Protein AF-A0A6L7SSI1-F1 (afdb_monomer_lite)

Foldseek 3Di:
DDDFAALLNVLLVQADDDQPQLVDDDDDDDLQSQQVFAEEAEFQFQQWQPVVQSCFLSNNGQEYEAEALLDDPVNLVVLQQADDPVPDDPPDDDPLSRNRVPQKHFPDKDKDDPCSQAVPDADDPDDDPDFDPPNPPPGDWTKMKTKIAGHPVDDCSSGDRIGIYIYINDASQRSQRRAAQDPPHGQAHQEYEADDPPPSRHRWHCAEPISNLVSCVSSVRDHQKYWYFPRGHHYPQWDWDSHAWAFHGDVRTTTTMIGHHDDD

Sequence (264 aa):
MCEDLELVDVLREEQEQMPEWLEDPPFGFNRKDFFRNRTLFYPGSGGDGHPVKLCARSNAAHTFIYVDYGVSRDNIQEWLEGPDPEELPQERPLPAAQYRFLGYTVEYEQCLKQEDLRPGGWTQHASPTNSRDFVGDNFIPYALFVVLKRDENFDDAHGPERLAGLFVGGDGIATYDALYCQADGTPSPYLVVLQEHGFGGNYDSFGQGGLLEQIASKCNVWPKWLLVADNTDIWDGYEKTLSLGERGGQHNHERNLYRRIKNH

Radius of gyration: 17.64 Å; chains: 1; bounding box: 46×54×47 Å

Structure (mmCIF, N/CA/C/O backbone):
data_AF-A0A6L7SSI1-F1
#
_entry.id   AF-A0A6L7SSI1-F1
#
loop_
_atom_site.group_PDB
_atom_site.id
_atom_site.type_symbol
_atom_site.label_atom_id
_atom_site.label_alt_id
_atom_site.label_comp_id
_atom_site.label_asym_id
_atom_site.label_entity_id
_atom_site.label_seq_id
_atom_site.pdbx_PDB_ins_code
_atom_site.Cartn_x
_atom_site.Cartn_y
_atom_site.Cartn_z
_atom_site.occupancy
_atom_site.B_iso_or_equiv
_atom_site.auth_seq_id
_atom_site.auth_comp_id
_atom_site.auth_asym_id
_atom_site.auth_atom_id
_atom_site.pdbx_PDB_model_num
ATOM 1 N N . MET A 1 1 ? -10.710 -34.817 -2.797 1.00 43.09 1 MET A N 1
ATOM 2 C CA . MET A 1 1 ? -9.573 -34.158 -2.130 1.00 43.09 1 MET A CA 1
ATOM 3 C C . MET A 1 1 ? -9.865 -32.675 -2.232 1.00 43.09 1 MET A C 1
ATOM 5 O O . MET A 1 1 ? -10.167 -32.253 -3.338 1.00 43.09 1 MET A O 1
ATOM 9 N N . CYS A 1 2 ? -9.954 -31.946 -1.119 1.00 50.72 2 CYS A N 1
ATOM 10 C CA . CYS A 1 2 ? -9.967 -30.482 -1.189 1.00 50.72 2 CYS A CA 1
ATOM 11 C C . CYS A 1 2 ? -8.550 -30.077 -1.587 1.00 50.72 2 CYS A C 1
ATOM 13 O O . CYS A 1 2 ? -7.615 -30.505 -0.918 1.00 50.72 2 CYS A O 1
ATOM 15 N N . GLU A 1 3 ? -8.393 -29.365 -2.697 1.00 61.97 3 GLU A N 1
ATOM 16 C CA . GLU A 1 3 ? -7.148 -28.646 -2.960 1.00 61.97 3 GLU A CA 1
ATOM 17 C C . GLU A 1 3 ? -7.034 -27.540 -1.906 1.00 61.97 3 GLU A C 1
ATOM 19 O O . GLU A 1 3 ? -8.029 -26.876 -1.597 1.00 61.97 3 GLU A O 1
ATOM 24 N N . ASP A 1 4 ? -5.860 -27.410 -1.294 1.00 75.88 4 ASP A N 1
ATOM 25 C CA . ASP A 1 4 ? -5.601 -26.337 -0.343 1.00 75.88 4 ASP A CA 1
ATOM 26 C C . ASP A 1 4 ? -5.543 -25.011 -1.118 1.00 75.88 4 ASP A C 1
ATOM 28 O O . ASP A 1 4 ? -4.758 -24.870 -2.052 1.00 75.88 4 ASP A O 1
ATOM 32 N N . LEU A 1 5 ? -6.405 -24.057 -0.764 1.00 87.12 5 LEU A N 1
ATOM 33 C CA . LEU A 1 5 ? -6.517 -22.766 -1.447 1.00 87.12 5 LEU A CA 1
ATOM 34 C C . LEU A 1 5 ? -5.338 -21.854 -1.057 1.00 87.12 5 LEU A C 1
ATOM 36 O O . LEU A 1 5 ? -5.096 -21.657 0.136 1.00 87.12 5 LEU A O 1
ATOM 40 N N . GLU A 1 6 ? -4.616 -21.268 -2.015 1.00 92.50 6 GLU A N 1
ATOM 41 C CA . GLU A 1 6 ? -3.555 -20.288 -1.719 1.00 92.50 6 GLU A CA 1
ATOM 42 C C . GLU A 1 6 ? -4.135 -18.875 -1.510 1.00 92.50 6 GLU A C 1
ATOM 44 O O . GLU A 1 6 ? -5.267 -18.579 -1.911 1.00 92.50 6 GLU A O 1
ATOM 49 N N . LEU A 1 7 ? -3.366 -17.958 -0.899 1.00 93.56 7 LEU A N 1
ATOM 50 C CA . LEU A 1 7 ? -3.812 -16.565 -0.714 1.00 93.56 7 LEU A CA 1
ATOM 51 C C . LEU A 1 7 ? -4.123 -15.892 -2.058 1.00 93.56 7 LEU A C 1
ATOM 53 O O . LEU A 1 7 ? -5.089 -15.133 -2.175 1.00 93.56 7 LEU A O 1
ATOM 57 N N . VAL A 1 8 ? -3.297 -16.170 -3.074 1.00 93.62 8 VAL A N 1
ATOM 58 C CA . VAL A 1 8 ? -3.449 -15.606 -4.420 1.00 93.62 8 VAL A CA 1
ATOM 59 C C . VAL A 1 8 ? -4.766 -16.023 -5.069 1.00 93.62 8 VAL A C 1
ATOM 61 O O . VAL A 1 8 ? -5.366 -15.217 -5.776 1.00 93.62 8 VAL A O 1
ATOM 64 N N . ASP A 1 9 ? -5.247 -17.238 -4.805 1.00 94.62 9 ASP A N 1
ATOM 65 C CA . ASP A 1 9 ? -6.480 -17.749 -5.402 1.00 94.62 9 ASP A CA 1
ATOM 66 C C . ASP A 1 9 ? -7.707 -17.044 -4.826 1.00 94.62 9 ASP A C 1
ATOM 68 O O . ASP A 1 9 ? -8.583 -16.639 -5.588 1.00 94.62 9 ASP A O 1
ATOM 72 N N . VAL A 1 10 ? -7.723 -16.788 -3.511 1.00 95.50 10 VAL A N 1
ATOM 73 C CA . VAL A 1 10 ? -8.784 -15.995 -2.865 1.00 95.50 10 VAL A CA 1
ATOM 74 C C . VAL A 1 10 ? -8.868 -14.598 -3.476 1.00 95.50 10 VAL A C 1
ATOM 76 O O . VAL A 1 10 ? -9.951 -14.115 -3.795 1.00 95.50 10 VAL A O 1
ATOM 79 N N . LEU A 1 11 ? -7.726 -13.929 -3.647 1.00 96.38 11 LEU A N 1
ATOM 80 C CA . LEU A 1 11 ? -7.704 -12.572 -4.192 1.00 96.38 11 LEU A CA 1
ATOM 81 C C . LEU A 1 11 ? -8.006 -12.531 -5.694 1.00 96.38 11 LEU A C 1
ATOM 83 O O . LEU A 1 11 ? -8.566 -11.543 -6.170 1.00 96.38 11 LEU A O 1
ATOM 87 N N . ARG A 1 12 ? -7.687 -13.600 -6.434 1.00 95.44 12 ARG A N 1
ATOM 88 C CA . ARG A 1 12 ? -7.972 -13.709 -7.872 1.00 95.44 12 ARG A CA 1
ATOM 89 C C . ARG A 1 12 ? -9.472 -13.737 -8.163 1.00 95.44 12 ARG A C 1
ATOM 91 O O . ARG A 1 12 ? -9.883 -13.259 -9.218 1.00 95.44 12 ARG A O 1
ATOM 98 N N . GLU A 1 13 ? -10.301 -14.211 -7.232 1.00 95.19 13 GLU A N 1
ATOM 99 C CA . GLU A 1 13 ? -11.767 -14.106 -7.344 1.00 95.19 13 GLU A CA 1
ATOM 100 C C . GLU A 1 13 ? -12.253 -12.652 -7.433 1.00 95.19 13 GLU A C 1
ATOM 102 O O . GLU A 1 13 ? -13.339 -12.387 -7.950 1.00 95.19 13 GLU A O 1
ATOM 107 N N . GLU A 1 14 ? -11.448 -11.700 -6.960 1.00 94.81 14 GLU A N 1
ATOM 108 C CA . GLU A 1 14 ? -11.763 -10.277 -6.988 1.00 94.81 14 GLU A CA 1
ATOM 109 C C . GLU A 1 14 ? -10.924 -9.496 -8.002 1.00 94.81 14 GLU A C 1
ATOM 111 O O . GLU A 1 14 ? -10.927 -8.269 -7.933 1.00 94.81 14 GLU A O 1
ATOM 116 N N . GLN A 1 15 ? -10.226 -10.158 -8.928 1.00 95.62 15 GLN A N 1
ATOM 117 C CA . GLN A 1 15 ? -9.361 -9.497 -9.908 1.00 95.62 15 GLN A CA 1
ATOM 118 C C . GLN A 1 15 ? -10.050 -8.326 -10.633 1.00 95.62 15 GLN A C 1
ATOM 120 O O . GLN A 1 15 ? -11.240 -8.379 -10.963 1.00 95.62 15 GLN A O 1
ATOM 125 N N . GLU A 1 16 ? -9.287 -7.275 -10.914 1.00 94.62 16 GLU A N 1
ATOM 126 C CA . GLU A 1 16 ? -9.710 -6.142 -11.730 1.00 94.62 16 GLU A CA 1
ATOM 127 C C . GLU A 1 16 ? -8.781 -5.941 -12.927 1.00 94.62 16 GLU A C 1
ATOM 129 O O . GLU A 1 16 ? -7.653 -6.430 -12.959 1.00 94.62 16 GLU A O 1
ATOM 134 N N . GLN A 1 17 ? -9.290 -5.258 -13.953 1.00 95.06 17 GLN A N 1
ATOM 135 C CA . GLN A 1 17 ? -8.454 -4.847 -15.077 1.00 95.06 17 GLN A CA 1
ATOM 136 C C . GLN A 1 17 ? -7.464 -3.783 -14.610 1.00 95.06 17 GLN A C 1
ATOM 138 O O . GLN A 1 17 ? -7.777 -2.993 -13.716 1.00 95.06 17 GLN A O 1
ATOM 143 N N . MET A 1 18 ? -6.290 -3.751 -15.241 1.00 95.50 18 MET A N 1
ATOM 144 C CA . MET A 1 18 ? -5.332 -2.681 -15.002 1.00 95.50 18 MET A CA 1
ATOM 145 C C . MET A 1 18 ? -6.000 -1.328 -15.316 1.00 95.50 18 MET A C 1
ATOM 147 O O . MET A 1 18 ? -6.702 -1.211 -16.319 1.00 95.50 18 MET A O 1
ATOM 151 N N . PRO A 1 19 ? -5.845 -0.308 -14.459 1.00 94.38 19 PRO A N 1
ATOM 152 C CA . PRO A 1 19 ? -6.421 1.002 -14.725 1.00 94.38 19 PRO A CA 1
ATOM 153 C C . PRO A 1 19 ? -5.890 1.622 -16.027 1.00 94.38 19 PRO A C 1
ATOM 155 O O . PRO A 1 19 ? -4.682 1.673 -16.224 1.00 94.38 19 PRO A O 1
ATOM 158 N N . GLU A 1 20 ? -6.769 2.208 -16.848 1.00 93.62 20 GLU A N 1
ATOM 159 C CA . GLU A 1 20 ? -6.401 2.841 -18.136 1.00 93.62 20 GLU A CA 1
ATOM 160 C C . GLU A 1 20 ? -5.271 3.884 -18.012 1.00 93.62 20 GLU A C 1
ATOM 162 O O . GLU A 1 20 ? -4.430 4.015 -18.892 1.00 93.62 20 GLU A O 1
ATOM 167 N N . TRP A 1 21 ? -5.204 4.621 -16.897 1.00 94.81 21 TRP A N 1
ATOM 168 C CA . TRP A 1 21 ? -4.152 5.627 -16.677 1.00 94.81 21 TRP A CA 1
ATOM 169 C C . TRP A 1 21 ? -2.760 5.016 -16.441 1.00 94.81 21 TRP A C 1
ATOM 171 O O . TRP A 1 21 ? -1.766 5.738 -16.487 1.00 94.81 21 TRP A O 1
ATOM 181 N N . LEU A 1 22 ? -2.690 3.710 -16.162 1.00 95.25 22 LEU A N 1
ATOM 182 C CA . LEU A 1 22 ? -1.449 2.942 -16.135 1.00 95.25 22 LEU A CA 1
ATOM 183 C C . LEU A 1 22 ? -1.118 2.324 -17.492 1.00 95.25 22 LEU A C 1
ATOM 185 O O . LEU A 1 22 ? 0.024 1.932 -17.671 1.00 95.25 22 LEU A O 1
ATOM 189 N N . GLU A 1 23 ? -2.053 2.221 -18.437 1.00 92.25 23 GLU A N 1
ATOM 190 C CA . GLU A 1 23 ? -1.776 1.635 -19.755 1.00 92.25 23 GLU A CA 1
ATOM 191 C C . GLU A 1 23 ? -0.933 2.580 -20.617 1.00 92.25 23 GLU A C 1
ATOM 193 O O . GLU A 1 23 ? 0.095 2.163 -21.155 1.00 92.25 23 GLU A O 1
ATOM 198 N N . ASP A 1 24 ? -1.325 3.857 -20.678 1.00 87.06 24 ASP A N 1
ATOM 199 C CA . ASP A 1 24 ? -0.784 4.809 -21.647 1.00 87.06 24 ASP A CA 1
ATOM 200 C C . ASP A 1 24 ? -0.078 6.021 -21.001 1.00 87.06 24 ASP A C 1
ATOM 202 O O . ASP A 1 24 ? -0.668 6.728 -20.177 1.00 87.06 24 ASP A O 1
ATOM 206 N N . PRO A 1 25 ? 1.164 6.347 -21.413 1.00 84.94 25 PRO A N 1
ATOM 207 C CA . PRO A 1 25 ? 1.839 7.582 -21.017 1.00 84.94 25 PRO A CA 1
ATOM 208 C C . PRO A 1 25 ? 1.200 8.835 -21.668 1.00 84.94 25 PRO A C 1
ATOM 210 O O . PRO A 1 25 ? 0.576 8.742 -22.728 1.00 84.94 25 PRO A O 1
ATOM 213 N N . PRO A 1 26 ? 1.413 10.051 -21.117 1.00 87.56 26 PRO A N 1
ATOM 214 C CA . PRO A 1 26 ? 2.384 10.389 -20.079 1.00 87.56 26 PRO A CA 1
ATOM 215 C C . PRO A 1 26 ? 1.910 10.046 -18.667 1.00 87.56 26 PRO A C 1
ATOM 217 O O . PRO A 1 26 ? 0.787 10.357 -18.274 1.00 87.56 26 PRO A O 1
ATOM 220 N N . PHE A 1 27 ? 2.826 9.488 -17.880 1.00 93.88 27 PHE A N 1
ATOM 221 C CA . PHE A 1 27 ? 2.595 9.234 -16.467 1.00 93.88 27 PHE A CA 1
ATOM 222 C C . PHE A 1 27 ? 2.757 10.510 -15.638 1.00 93.88 27 PHE A C 1
ATOM 224 O O . PHE A 1 27 ? 3.539 11.408 -15.961 1.00 93.88 27 PHE A O 1
ATOM 231 N N . GLY A 1 28 ? 2.005 10.570 -14.546 1.00 94.12 28 GLY A N 1
ATOM 232 C CA . GLY A 1 28 ? 2.075 11.628 -13.552 1.00 94.12 28 GLY A CA 1
ATOM 233 C C . GLY A 1 28 ? 1.143 11.305 -12.397 1.00 94.12 28 GLY A C 1
ATOM 234 O O . GLY A 1 28 ? 0.087 10.699 -12.592 1.00 94.12 28 GLY A O 1
ATOM 235 N N . PHE A 1 29 ? 1.525 11.697 -11.185 1.00 96.56 29 PHE A N 1
ATOM 236 C CA . PHE A 1 29 ? 0.679 11.463 -10.028 1.00 96.56 29 PHE A CA 1
ATOM 237 C C . PHE A 1 29 ? -0.596 12.303 -10.129 1.00 96.56 29 PHE A C 1
ATOM 239 O O . PHE A 1 29 ? -0.587 13.524 -9.965 1.00 96.56 29 PHE A O 1
ATOM 246 N N . ASN A 1 30 ? -1.715 11.626 -10.365 1.00 95.25 30 ASN A N 1
ATOM 247 C CA . ASN A 1 30 ? -3.043 12.195 -10.243 1.00 95.25 30 ASN A CA 1
ATOM 248 C C . ASN A 1 30 ? -3.727 11.550 -9.043 1.00 95.25 30 ASN A C 1
ATOM 250 O O . ASN A 1 30 ? -4.115 10.385 -9.083 1.00 95.25 30 ASN A O 1
ATOM 254 N N . ARG A 1 31 ? -3.911 12.326 -7.973 1.00 94.19 31 ARG A N 1
ATOM 255 C CA . ARG A 1 31 ? -4.508 11.834 -6.729 1.00 94.19 31 ARG A CA 1
ATOM 256 C C . ARG A 1 31 ? -5.879 11.183 -6.950 1.00 94.19 31 ARG A C 1
ATOM 258 O O . ARG A 1 31 ? -6.179 10.158 -6.350 1.00 94.19 31 ARG A O 1
ATOM 265 N N . LYS A 1 32 ? -6.735 11.761 -7.796 1.00 92.88 32 LYS A N 1
ATOM 266 C CA . LYS A 1 32 ? -8.071 11.203 -8.043 1.00 92.88 32 LYS A CA 1
ATOM 267 C C . LYS A 1 32 ? -7.970 9.847 -8.739 1.00 92.88 32 LYS A C 1
ATOM 269 O O . LYS A 1 32 ? -8.669 8.918 -8.346 1.00 92.88 32 LYS A O 1
ATOM 274 N N . ASP A 1 33 ? -7.111 9.742 -9.746 1.00 93.62 33 ASP A N 1
ATOM 275 C CA . ASP A 1 33 ? -6.957 8.511 -10.516 1.00 93.62 33 ASP A CA 1
ATOM 276 C C . ASP A 1 33 ? -6.215 7.432 -9.739 1.00 93.62 33 ASP A C 1
ATOM 278 O O . ASP A 1 33 ? -6.607 6.280 -9.831 1.00 93.62 33 ASP A O 1
ATOM 282 N N . PHE A 1 34 ? -5.238 7.782 -8.904 1.00 95.50 34 PHE A N 1
ATOM 283 C CA . PHE A 1 34 ? -4.549 6.824 -8.042 1.00 95.50 34 PHE A CA 1
ATOM 284 C C . PHE A 1 34 ? -5.526 6.167 -7.055 1.00 95.50 34 PHE A C 1
ATOM 286 O O . PHE A 1 34 ? -5.686 4.950 -7.042 1.00 95.50 34 PHE A O 1
ATOM 293 N N . PHE A 1 35 ? -6.247 6.982 -6.281 1.00 94.94 35 PHE A N 1
ATOM 294 C CA . PHE A 1 35 ? -7.070 6.508 -5.166 1.00 94.94 35 PHE A CA 1
ATOM 295 C C . PHE A 1 35 ? -8.478 6.028 -5.545 1.00 94.94 35 PHE A C 1
ATOM 297 O O . PHE A 1 35 ? -9.183 5.492 -4.693 1.00 94.94 35 PHE A O 1
ATOM 304 N N . ARG A 1 36 ? -8.934 6.228 -6.790 1.00 93.00 36 ARG A N 1
ATOM 305 C CA . ARG A 1 36 ? -10.201 5.622 -7.247 1.00 93.00 36 ARG A CA 1
ATOM 306 C C . ARG A 1 36 ? -10.079 4.111 -7.483 1.00 93.00 36 ARG A C 1
ATOM 308 O O . ARG A 1 36 ? -11.109 3.447 -7.531 1.00 93.00 36 ARG A O 1
ATOM 315 N N . ASN A 1 37 ? -8.860 3.597 -7.673 1.00 92.94 37 ASN A N 1
ATOM 316 C CA . ASN A 1 37 ? -8.600 2.161 -7.824 1.00 92.94 37 ASN A CA 1
ATOM 317 C C . ASN A 1 37 ? -8.283 1.541 -6.466 1.00 92.94 37 ASN A C 1
ATOM 319 O O . ASN A 1 37 ? -8.132 2.237 -5.460 1.00 92.94 37 ASN A O 1
ATOM 323 N N . ARG A 1 38 ? -8.161 0.216 -6.437 1.00 96.94 38 ARG A N 1
ATOM 324 C CA . ARG A 1 38 ? -7.823 -0.499 -5.213 1.00 96.94 38 ARG A CA 1
ATOM 325 C C . ARG A 1 38 ? -6.396 -0.197 -4.792 1.00 96.94 38 ARG A C 1
ATOM 327 O O . ARG A 1 38 ? -5.441 -0.571 -5.477 1.00 96.94 38 ARG A O 1
ATOM 334 N N . THR A 1 39 ? -6.271 0.443 -3.636 1.00 97.50 39 THR A N 1
ATOM 335 C CA . THR A 1 39 ? -4.990 0.678 -2.980 1.00 97.50 39 THR A CA 1
ATOM 336 C C . THR A 1 39 ? -4.695 -0.425 -1.973 1.00 97.50 39 THR A C 1
ATOM 338 O O . THR A 1 39 ? -5.535 -0.791 -1.144 1.00 97.50 39 THR A O 1
ATOM 341 N N . LEU A 1 40 ? -3.473 -0.944 -2.026 1.00 98.00 40 LEU A N 1
ATOM 342 C CA . LEU A 1 40 ? -2.869 -1.665 -0.915 1.00 98.00 40 LEU A CA 1
ATOM 343 C C . LEU A 1 40 ? -2.128 -0.662 -0.038 1.00 98.00 40 LEU A C 1
ATOM 345 O O . LEU A 1 40 ? -1.329 0.117 -0.547 1.00 98.00 40 LEU A O 1
ATOM 349 N N . PHE A 1 41 ? -2.365 -0.689 1.269 1.00 98.44 41 PHE A N 1
ATOM 350 C CA . PHE A 1 41 ? -1.675 0.172 2.223 1.00 98.44 41 PHE A CA 1
ATOM 351 C C . PHE A 1 41 ? -0.846 -0.659 3.202 1.00 98.44 41 PHE A C 1
ATOM 353 O O . PHE A 1 41 ? -1.367 -1.560 3.861 1.00 98.44 41 PHE A O 1
ATOM 360 N N . TYR A 1 42 ? 0.443 -0.349 3.309 1.00 96.56 42 TYR A N 1
ATOM 361 C CA . TYR A 1 42 ? 1.368 -1.063 4.174 1.00 96.56 42 TYR A CA 1
ATOM 362 C C . TYR A 1 42 ? 2.123 -0.085 5.095 1.00 96.56 42 TYR A C 1
ATOM 364 O O . TYR A 1 42 ? 3.091 0.546 4.662 1.00 96.56 42 TYR A O 1
ATOM 372 N N . PRO A 1 43 ? 1.687 0.061 6.361 1.00 95.12 43 PRO A N 1
ATOM 373 C CA . PRO A 1 43 ? 2.418 0.808 7.377 1.00 95.12 43 PRO A CA 1
ATOM 374 C C . PRO A 1 43 ? 3.608 -0.002 7.915 1.00 95.12 43 PRO A C 1
ATOM 376 O O . PRO A 1 43 ? 3.479 -1.197 8.177 1.00 95.12 43 PRO A O 1
ATOM 379 N N . GLY A 1 44 ? 4.757 0.652 8.103 1.00 91.12 44 GLY A N 1
ATOM 380 C CA . GLY A 1 44 ? 5.999 0.004 8.542 1.00 91.12 44 GLY A CA 1
ATOM 381 C C . GLY A 1 44 ? 6.499 -1.023 7.527 1.00 91.12 44 GLY A C 1
ATOM 382 O O . GLY A 1 44 ? 6.836 -2.147 7.890 1.00 91.12 44 GLY A O 1
ATOM 383 N N . SER A 1 45 ? 6.433 -0.684 6.239 1.00 90.38 45 SER A N 1
ATOM 384 C CA . SER A 1 45 ? 6.574 -1.664 5.162 1.00 90.38 45 SER A CA 1
ATOM 385 C C . SER A 1 45 ? 7.988 -2.206 4.961 1.00 90.38 45 SER A C 1
ATOM 387 O O . SER A 1 45 ? 8.154 -3.272 4.360 1.00 90.38 45 SER A O 1
ATOM 389 N N . GLY A 1 46 ? 9.022 -1.463 5.368 1.00 87.56 46 GLY A N 1
ATOM 390 C CA . GLY A 1 46 ? 10.385 -1.729 4.926 1.00 87.56 46 GLY A CA 1
ATOM 391 C C . GLY A 1 46 ? 10.459 -1.877 3.398 1.00 87.56 46 GLY A C 1
ATOM 392 O O . GLY A 1 46 ? 9.766 -1.180 2.652 1.00 87.56 46 GLY A O 1
ATOM 393 N N . GLY A 1 47 ? 11.272 -2.832 2.936 1.00 82.19 47 GLY A N 1
ATOM 394 C CA . GLY A 1 47 ? 11.413 -3.209 1.521 1.00 82.19 47 GLY A CA 1
ATOM 395 C C . GLY A 1 47 ? 10.650 -4.476 1.124 1.00 82.19 47 GLY A C 1
ATOM 396 O O . GLY A 1 47 ? 11.089 -5.204 0.233 1.00 82.19 47 GLY A O 1
ATOM 397 N N . ASP A 1 48 ? 9.568 -4.808 1.829 1.00 87.38 48 ASP A N 1
ATOM 398 C CA . ASP A 1 48 ? 8.874 -6.082 1.653 1.00 87.38 48 ASP A CA 1
ATOM 399 C C . ASP A 1 48 ? 8.024 -6.155 0.372 1.00 87.38 48 ASP A C 1
ATOM 401 O O . ASP A 1 48 ? 6.970 -5.534 0.252 1.00 87.38 48 ASP A O 1
ATOM 405 N N . GLY A 1 49 ? 8.447 -7.005 -0.563 1.00 88.81 49 GLY A N 1
ATOM 406 C CA . GLY A 1 49 ? 7.752 -7.255 -1.827 1.00 88.81 49 GLY A CA 1
ATOM 407 C C . GLY A 1 49 ? 6.587 -8.239 -1.779 1.00 88.81 49 GLY A C 1
ATOM 408 O O . GLY A 1 49 ? 5.875 -8.395 -2.771 1.00 88.81 49 GLY A O 1
ATOM 409 N N . HIS A 1 50 ? 6.371 -8.937 -0.660 1.00 91.19 50 HIS A N 1
ATOM 410 C CA . HIS A 1 50 ? 5.345 -9.981 -0.585 1.00 91.19 50 HIS A CA 1
ATOM 411 C C . HIS A 1 50 ? 3.930 -9.486 -0.952 1.00 91.19 50 HIS A C 1
ATOM 413 O O . HIS A 1 50 ? 3.261 -10.159 -1.741 1.00 91.19 50 HIS A O 1
ATOM 419 N N . PRO A 1 51 ? 3.442 -8.334 -0.447 1.00 93.06 51 PRO A N 1
ATOM 420 C CA . PRO A 1 51 ? 2.105 -7.854 -0.789 1.00 93.06 51 PRO A CA 1
ATOM 421 C C . PRO A 1 51 ? 1.967 -7.483 -2.273 1.00 93.06 51 PRO A C 1
ATOM 423 O O . PRO A 1 51 ? 0.921 -7.739 -2.868 1.00 93.06 51 PRO A O 1
ATOM 426 N N . VAL A 1 52 ? 3.033 -6.960 -2.893 1.00 92.69 52 VAL A N 1
ATOM 427 C CA . VAL A 1 52 ? 3.084 -6.690 -4.340 1.00 92.69 52 VAL A CA 1
ATOM 428 C C . VAL A 1 52 ? 2.976 -7.989 -5.124 1.00 92.69 52 VAL A C 1
ATOM 430 O O . VAL A 1 52 ? 2.072 -8.115 -5.943 1.00 92.69 52 VAL A O 1
ATOM 433 N N . LYS A 1 53 ? 3.814 -8.989 -4.819 1.00 91.56 53 LYS A N 1
ATOM 434 C CA . LYS A 1 53 ? 3.746 -10.323 -5.441 1.00 91.56 53 LYS A CA 1
ATOM 435 C C . LYS A 1 53 ? 2.333 -10.906 -5.359 1.00 91.56 53 LYS A C 1
ATOM 437 O O . LYS A 1 53 ? 1.820 -11.429 -6.345 1.00 91.56 53 LYS A O 1
ATOM 442 N N . LEU A 1 54 ? 1.707 -10.829 -4.186 1.00 93.38 54 LEU A N 1
ATOM 443 C CA . LEU A 1 54 ? 0.383 -11.390 -3.942 1.00 93.38 54 LEU A CA 1
ATOM 444 C C . LEU A 1 54 ? -0.709 -10.685 -4.769 1.00 93.38 54 LEU A C 1
ATOM 446 O O . LEU A 1 54 ? -1.484 -11.347 -5.465 1.00 93.38 54 LEU A O 1
ATOM 450 N N . CYS A 1 55 ? -0.774 -9.353 -4.719 1.00 95.38 55 CYS A N 1
ATOM 451 C CA . CYS A 1 55 ? -1.806 -8.581 -5.418 1.00 95.38 55 CYS A CA 1
ATOM 452 C C . CYS A 1 55 ? -1.582 -8.503 -6.932 1.00 95.38 55 CYS A C 1
ATOM 454 O O . CYS A 1 55 ? -2.555 -8.573 -7.679 1.00 95.38 55 CYS A O 1
ATOM 456 N N . ALA A 1 56 ? -0.331 -8.429 -7.392 1.00 93.50 56 ALA A N 1
ATOM 457 C CA . ALA A 1 56 ? 0.008 -8.420 -8.813 1.00 93.50 56 ALA A CA 1
ATOM 458 C C . ALA A 1 56 ? -0.367 -9.754 -9.483 1.00 93.50 56 ALA A C 1
ATOM 460 O O . ALA A 1 56 ? -1.101 -9.757 -10.469 1.00 93.50 56 ALA A O 1
ATOM 461 N N . ARG A 1 57 ? 0.021 -10.900 -8.899 1.00 94.44 57 ARG A N 1
ATOM 462 C CA . ARG A 1 57 ? -0.306 -12.244 -9.434 1.00 94.44 57 ARG A CA 1
ATOM 463 C C . ARG A 1 57 ? -1.798 -12.591 -9.407 1.00 94.44 57 ARG A C 1
ATOM 465 O O . ARG A 1 57 ? -2.236 -13.524 -10.088 1.00 94.44 57 ARG A O 1
ATOM 472 N N . SER A 1 58 ? -2.572 -11.899 -8.576 1.00 96.00 58 SER A N 1
ATOM 473 C CA . SER A 1 58 ? -4.031 -12.035 -8.512 1.00 96.00 58 SER A CA 1
ATOM 474 C C . SER A 1 58 ? -4.770 -10.952 -9.298 1.00 96.00 58 SER A C 1
ATOM 476 O O . SER A 1 58 ? -5.985 -11.046 -9.416 1.00 96.00 58 SER A O 1
ATOM 478 N N . ASN A 1 59 ? -4.075 -9.935 -9.828 1.00 96.56 59 ASN A N 1
ATOM 479 C CA . ASN A 1 59 ? -4.675 -8.708 -10.370 1.00 96.56 59 ASN A CA 1
ATOM 480 C C . ASN A 1 59 ? -5.703 -8.062 -9.417 1.00 96.56 59 ASN A C 1
ATOM 482 O O . ASN A 1 59 ? -6.656 -7.421 -9.851 1.00 96.56 59 ASN A O 1
ATOM 486 N N . ALA A 1 60 ? -5.541 -8.242 -8.104 1.00 97.25 60 ALA A N 1
ATOM 487 C CA . ALA A 1 60 ? -6.508 -7.765 -7.118 1.00 97.25 60 ALA A CA 1
ATOM 488 C C . ALA A 1 60 ? -6.330 -6.283 -6.757 1.00 97.25 60 ALA A C 1
ATOM 490 O O . ALA A 1 60 ? -7.254 -5.691 -6.198 1.00 97.25 60 ALA A O 1
ATOM 491 N N . ALA A 1 61 ? -5.149 -5.720 -7.031 1.00 97.06 61 ALA A N 1
ATOM 492 C CA . ALA A 1 61 ? -4.821 -4.304 -6.899 1.00 97.06 61 ALA A CA 1
ATOM 493 C C . ALA A 1 61 ? -3.569 -3.967 -7.729 1.00 97.06 61 ALA A C 1
ATOM 495 O O . ALA A 1 61 ? -2.641 -4.776 -7.810 1.00 97.06 61 ALA A O 1
ATOM 496 N N . HIS A 1 62 ? -3.524 -2.748 -8.274 1.00 97.19 62 HIS A N 1
ATOM 497 C CA . HIS A 1 62 ? -2.416 -2.237 -9.104 1.00 97.19 62 HIS A CA 1
ATOM 498 C C . HIS A 1 62 ? -1.721 -1.015 -8.492 1.00 97.19 62 HIS A C 1
ATOM 500 O O . HIS A 1 62 ? -0.726 -0.535 -9.034 1.00 97.19 62 HIS A O 1
ATOM 506 N N . THR A 1 63 ? -2.240 -0.504 -7.371 1.00 97.44 63 THR A N 1
ATOM 507 C CA . THR A 1 63 ? -1.703 0.671 -6.673 1.00 97.44 63 THR A CA 1
ATOM 508 C C . THR A 1 63 ? -1.283 0.313 -5.250 1.00 97.44 63 THR A C 1
ATOM 510 O O . THR A 1 63 ? -2.055 -0.262 -4.480 1.00 97.44 63 THR A O 1
ATOM 513 N N . PHE A 1 64 ? -0.045 0.645 -4.897 1.00 97.62 64 PHE A N 1
ATOM 514 C CA . PHE A 1 64 ? 0.599 0.228 -3.654 1.00 97.62 64 PHE A CA 1
ATOM 515 C C . PHE A 1 64 ? 1.102 1.444 -2.895 1.00 97.62 64 PHE A C 1
ATOM 517 O O . PHE A 1 64 ? 1.759 2.304 -3.471 1.00 97.62 64 PHE A O 1
ATOM 524 N N . ILE A 1 65 ? 0.816 1.507 -1.600 1.00 98.12 65 ILE A N 1
ATOM 525 C CA . ILE A 1 65 ? 1.253 2.581 -0.714 1.00 98.12 65 ILE A CA 1
ATOM 526 C C . ILE A 1 65 ? 2.096 1.972 0.397 1.00 98.12 65 ILE A C 1
ATOM 528 O O . ILE A 1 65 ? 1.592 1.213 1.225 1.00 98.12 65 ILE A O 1
ATOM 532 N N . TYR A 1 66 ? 3.375 2.316 0.394 1.00 96.88 66 TYR A N 1
ATOM 533 C CA . TYR A 1 66 ? 4.384 1.846 1.334 1.00 96.88 66 TYR A CA 1
ATOM 534 C C . TYR A 1 66 ? 4.780 3.020 2.221 1.00 96.88 66 TYR A C 1
ATOM 536 O O . TYR A 1 66 ? 5.152 4.077 1.710 1.00 96.88 66 TYR A O 1
ATOM 544 N N . VAL A 1 67 ? 4.655 2.866 3.538 1.00 95.38 67 VAL A N 1
ATOM 545 C CA . VAL A 1 67 ? 4.881 3.965 4.483 1.00 95.38 67 VAL A CA 1
ATOM 546 C C . VAL A 1 67 ? 5.847 3.530 5.565 1.00 95.38 67 VAL A C 1
ATOM 548 O O . VAL A 1 67 ? 5.530 2.631 6.342 1.00 95.38 67 VAL A O 1
ATOM 551 N N . ASP A 1 68 ? 7.007 4.177 5.637 1.00 92.00 68 ASP A N 1
ATOM 552 C CA . ASP A 1 68 ? 8.030 3.841 6.624 1.00 92.00 68 ASP A CA 1
ATOM 553 C C . ASP A 1 68 ? 9.012 5.006 6.844 1.00 92.00 68 ASP A C 1
ATOM 555 O O . ASP A 1 68 ? 9.755 5.389 5.941 1.00 92.00 68 ASP A O 1
ATOM 559 N N . TYR A 1 69 ? 9.041 5.584 8.047 1.00 88.38 69 TYR A N 1
ATOM 560 C CA . TYR A 1 69 ? 10.030 6.610 8.418 1.00 88.38 69 TYR A CA 1
ATOM 561 C C . TYR A 1 69 ? 11.406 6.034 8.788 1.00 88.38 69 TYR A C 1
ATOM 563 O O . TYR A 1 69 ? 12.357 6.790 8.976 1.00 88.38 69 TYR A O 1
ATOM 571 N N . GLY A 1 70 ? 11.539 4.714 8.918 1.00 86.44 70 GLY A N 1
ATOM 572 C CA . GLY A 1 70 ? 12.820 4.029 9.079 1.00 86.44 70 GLY A CA 1
ATOM 573 C C . GLY A 1 70 ? 13.564 3.835 7.755 1.00 86.44 70 GLY A C 1
ATOM 574 O O . GLY A 1 70 ? 14.724 3.424 7.763 1.00 86.44 70 GLY A O 1
ATOM 575 N N . VAL A 1 71 ? 12.921 4.142 6.624 1.00 86.94 71 VAL A N 1
ATOM 576 C CA . VAL A 1 71 ? 13.453 3.934 5.275 1.00 86.94 71 VAL A CA 1
ATOM 577 C C . VAL A 1 71 ? 13.638 5.270 4.570 1.00 86.94 71 VAL A C 1
ATOM 579 O O . VAL A 1 71 ? 12.681 6.017 4.376 1.00 86.94 71 VAL A O 1
ATOM 582 N N . SER A 1 72 ? 14.866 5.566 4.144 1.00 90.50 72 SER A N 1
ATOM 583 C CA . SER A 1 72 ? 15.167 6.780 3.379 1.00 90.50 72 SER A CA 1
ATOM 584 C C . SER A 1 72 ? 14.747 6.658 1.910 1.00 90.50 72 SER A C 1
ATOM 586 O O . SER A 1 72 ? 14.618 5.554 1.379 1.00 90.50 72 SER A O 1
ATOM 588 N N . ARG A 1 73 ? 14.597 7.798 1.220 1.00 92.50 73 ARG A N 1
ATOM 589 C CA . ARG A 1 73 ? 14.338 7.812 -0.228 1.00 92.50 73 ARG A CA 1
ATOM 590 C C . ARG A 1 73 ? 15.424 7.066 -1.004 1.00 92.50 73 ARG A C 1
ATOM 592 O O . ARG A 1 73 ? 15.097 6.309 -1.909 1.00 92.50 73 ARG A O 1
ATOM 599 N N . ASP A 1 74 ? 16.685 7.251 -0.623 1.00 90.44 74 ASP A N 1
ATOM 600 C CA . ASP A 1 74 ? 17.820 6.616 -1.294 1.00 90.44 74 ASP A CA 1
ATOM 601 C C . ASP A 1 74 ? 17.744 5.089 -1.159 1.00 90.44 74 ASP A C 1
ATOM 603 O O . ASP A 1 74 ? 17.951 4.382 -2.139 1.00 90.44 74 ASP A O 1
ATOM 607 N N . ASN A 1 75 ? 17.316 4.566 -0.001 1.00 88.31 75 ASN A N 1
ATOM 608 C CA . ASN A 1 75 ? 17.083 3.126 0.139 1.00 88.31 75 ASN A CA 1
ATOM 609 C C . ASN A 1 75 ? 15.961 2.627 -0.774 1.00 88.31 75 ASN A C 1
ATOM 611 O O . ASN A 1 75 ? 16.103 1.559 -1.357 1.00 88.31 75 ASN A O 1
ATOM 615 N N . ILE A 1 76 ? 14.866 3.380 -0.932 1.00 90.00 76 ILE A N 1
ATOM 616 C CA . ILE A 1 76 ? 13.814 3.015 -1.893 1.00 90.00 76 ILE A CA 1
ATOM 617 C C . ILE A 1 76 ? 14.377 2.975 -3.315 1.00 90.00 76 ILE A C 1
ATOM 619 O O . ILE A 1 76 ? 14.116 2.015 -4.032 1.00 90.00 76 ILE A O 1
ATOM 623 N N . GLN A 1 77 ? 15.169 3.972 -3.716 1.00 88.81 77 GLN A N 1
ATOM 624 C CA . GLN A 1 77 ? 15.768 4.017 -5.054 1.00 88.81 77 GLN A CA 1
ATOM 625 C C . GLN A 1 77 ? 16.698 2.814 -5.287 1.00 88.81 77 GLN A C 1
ATOM 627 O O . GLN A 1 77 ? 16.491 2.073 -6.244 1.00 88.81 77 GLN A O 1
ATOM 632 N N . GLU A 1 78 ? 17.597 2.515 -4.344 1.00 85.25 78 GLU A N 1
ATOM 633 C CA . GLU A 1 78 ? 18.442 1.306 -4.366 1.00 85.25 78 GLU A CA 1
ATOM 634 C C . GLU A 1 78 ? 17.621 0.004 -4.428 1.00 85.25 78 GLU A C 1
ATOM 636 O O . GLU A 1 78 ? 18.071 -1.031 -4.926 1.00 85.25 78 GLU A O 1
ATOM 641 N N . TRP A 1 79 ? 16.413 0.001 -3.861 1.00 85.56 79 TRP A N 1
ATOM 642 C CA . TRP A 1 79 ? 15.538 -1.167 -3.884 1.00 85.56 79 TRP A CA 1
ATOM 643 C C . TRP A 1 79 ? 14.827 -1.350 -5.215 1.00 85.56 79 TRP A C 1
ATOM 645 O O . TRP A 1 79 ? 14.671 -2.492 -5.651 1.00 85.56 79 TRP A O 1
ATOM 655 N N . LEU A 1 80 ? 14.424 -0.245 -5.833 1.00 85.88 80 LEU A N 1
ATOM 656 C CA . LEU A 1 80 ? 13.755 -0.200 -7.126 1.00 85.88 80 LEU A CA 1
ATOM 657 C C . LEU A 1 80 ? 14.704 -0.462 -8.300 1.00 85.88 80 LEU A C 1
ATOM 659 O O . LEU A 1 80 ? 14.267 -1.006 -9.308 1.00 85.88 80 LEU A O 1
ATOM 663 N N . GLU A 1 81 ? 15.987 -0.128 -8.163 1.00 79.69 81 GLU A N 1
ATOM 664 C CA . GLU A 1 81 ? 17.023 -0.492 -9.140 1.00 79.69 81 GLU A CA 1
ATOM 665 C C . GLU A 1 81 ? 17.264 -2.013 -9.190 1.00 79.69 81 GLU A C 1
ATOM 667 O O . GLU A 1 81 ? 17.659 -2.545 -10.226 1.00 79.69 81 GLU A O 1
ATOM 672 N N . GLY A 1 82 ? 16.956 -2.725 -8.098 1.00 65.62 82 GLY A N 1
ATOM 673 C CA . GLY A 1 82 ? 17.158 -4.169 -7.977 1.00 65.62 82 GLY A CA 1
ATOM 674 C C . GLY A 1 82 ? 18.637 -4.565 -7.813 1.00 65.62 82 GLY A C 1
ATOM 675 O O . GLY A 1 82 ? 19.534 -3.740 -7.957 1.00 65.62 82 GLY A O 1
ATOM 676 N N . PRO A 1 83 ? 18.930 -5.821 -7.426 1.00 60.12 83 PRO A N 1
ATOM 677 C CA . PRO A 1 83 ? 20.282 -6.363 -7.550 1.00 60.12 83 PRO A CA 1
ATOM 678 C C . PRO A 1 83 ? 20.626 -6.594 -9.029 1.00 60.12 83 PRO A C 1
ATOM 680 O O . PRO A 1 83 ? 19.732 -6.883 -9.827 1.00 60.12 83 PRO A O 1
ATOM 683 N N . ASP A 1 84 ? 21.912 -6.538 -9.382 1.00 53.78 84 ASP A N 1
ATOM 684 C CA . ASP A 1 84 ? 22.365 -6.965 -10.709 1.00 53.78 84 ASP A CA 1
ATOM 685 C C . ASP A 1 84 ? 21.920 -8.429 -10.946 1.00 53.78 84 ASP A C 1
ATOM 687 O O . ASP A 1 84 ? 22.156 -9.286 -10.083 1.00 53.78 84 ASP A O 1
ATOM 691 N N . PRO A 1 85 ? 21.250 -8.752 -12.070 1.00 53.84 85 PRO A N 1
ATOM 692 C CA . PRO A 1 85 ? 20.848 -10.118 -12.398 1.00 53.84 85 PRO A CA 1
ATOM 693 C C . PRO A 1 85 ? 21.995 -11.139 -12.352 1.00 53.84 85 PRO A C 1
ATOM 695 O O . PRO A 1 85 ? 21.744 -12.311 -12.064 1.00 53.84 85 PRO A O 1
ATOM 698 N N . GLU A 1 86 ? 23.242 -10.720 -12.599 1.00 53.06 86 GLU A N 1
ATOM 699 C CA . GLU A 1 86 ? 24.428 -11.582 -12.489 1.00 53.06 86 GLU A CA 1
ATOM 700 C C . GLU A 1 86 ? 24.815 -11.903 -11.032 1.00 53.06 86 GLU A C 1
ATOM 702 O O . GLU A 1 86 ? 25.495 -12.899 -10.773 1.00 53.06 86 GLU A O 1
ATOM 707 N N . GLU A 1 87 ? 24.353 -11.106 -10.066 1.00 54.00 87 GLU A N 1
ATOM 708 C CA . GLU A 1 87 ? 24.615 -11.282 -8.632 1.00 54.00 87 GLU A CA 1
ATOM 709 C C . GLU A 1 87 ? 23.551 -12.134 -7.918 1.00 54.00 87 GLU A C 1
ATOM 711 O O . GLU A 1 87 ? 23.719 -12.502 -6.748 1.00 54.00 87 GLU A O 1
ATOM 716 N N . LEU A 1 88 ? 22.460 -12.497 -8.605 1.00 56.81 88 LEU A N 1
ATOM 717 C CA . LEU A 1 88 ? 21.425 -13.366 -8.049 1.00 56.81 88 LEU A CA 1
ATOM 718 C C . LEU A 1 88 ? 21.932 -14.821 -7.935 1.00 56.81 88 LEU A C 1
ATOM 720 O O . LEU A 1 88 ? 22.309 -15.435 -8.937 1.00 56.81 88 LEU A O 1
ATOM 724 N N . PRO A 1 89 ? 21.928 -15.439 -6.736 1.00 54.59 89 PRO A N 1
ATOM 725 C CA . PRO A 1 89 ? 22.360 -16.824 -6.582 1.00 54.59 89 PRO A CA 1
ATOM 726 C C . PRO A 1 89 ? 21.418 -17.787 -7.322 1.00 54.59 89 PRO A C 1
ATOM 728 O O . PRO A 1 89 ? 20.257 -17.936 -6.952 1.00 54.59 89 PRO A O 1
ATOM 731 N N . GLN A 1 90 ? 21.951 -18.511 -8.313 1.00 53.28 90 GLN A N 1
ATOM 732 C CA . GLN A 1 90 ? 21.192 -19.434 -9.176 1.00 53.28 90 GLN A CA 1
ATOM 733 C C . GLN A 1 90 ? 20.536 -20.620 -8.436 1.00 53.28 90 GLN A C 1
ATOM 735 O O . GLN A 1 90 ? 19.632 -21.251 -8.975 1.00 53.28 90 GLN A O 1
ATOM 740 N N . GLU A 1 91 ? 20.972 -20.935 -7.210 1.00 47.31 91 GLU A N 1
ATOM 741 C CA . GLU A 1 91 ? 20.577 -22.166 -6.500 1.00 47.31 91 GLU A CA 1
ATOM 742 C C . GLU A 1 91 ? 20.070 -21.954 -5.063 1.00 47.31 91 GLU A C 1
ATOM 744 O O . GLU A 1 91 ? 19.785 -22.929 -4.363 1.00 47.31 91 GLU A O 1
ATOM 749 N N . ARG A 1 92 ? 19.952 -20.710 -4.573 1.00 45.97 92 ARG A N 1
ATOM 750 C CA . ARG A 1 92 ? 19.446 -20.454 -3.212 1.00 45.97 92 ARG A CA 1
ATOM 751 C C . ARG A 1 92 ? 18.166 -19.629 -3.243 1.00 45.97 92 ARG A C 1
ATOM 753 O O . ARG A 1 92 ? 18.166 -18.577 -3.873 1.00 45.97 92 ARG A O 1
ATOM 760 N N . PRO A 1 93 ? 17.110 -20.041 -2.514 1.00 46.88 93 PRO A N 1
ATOM 761 C CA . PRO A 1 93 ? 15.974 -19.165 -2.292 1.00 46.88 93 PRO A CA 1
ATOM 762 C C . PRO A 1 93 ? 16.481 -17.892 -1.614 1.00 46.88 93 PRO A C 1
ATOM 764 O O . PRO A 1 93 ? 17.133 -17.941 -0.566 1.00 46.88 93 PRO A O 1
ATOM 767 N N . LEU A 1 94 ? 16.221 -16.766 -2.268 1.00 50.06 94 LEU A N 1
ATOM 768 C CA . LEU A 1 94 ? 16.555 -15.440 -1.779 1.00 50.06 94 LEU A CA 1
ATOM 769 C C . LEU A 1 94 ? 15.919 -15.255 -0.382 1.00 50.06 94 LEU A C 1
ATOM 771 O O . LEU A 1 94 ? 14.771 -15.671 -0.179 1.00 50.06 94 LEU A O 1
ATOM 775 N N . PRO A 1 95 ? 16.622 -14.679 0.615 1.00 48.41 95 PRO A N 1
ATOM 776 C CA . PRO A 1 95 ? 16.001 -14.318 1.886 1.00 48.41 95 PRO A CA 1
ATOM 777 C C . PRO A 1 95 ? 14.754 -13.463 1.634 1.00 48.41 95 PRO A C 1
ATOM 779 O O . PRO A 1 95 ? 14.750 -12.656 0.712 1.00 48.41 95 PRO A O 1
ATOM 782 N N . ALA A 1 96 ? 13.719 -13.573 2.471 1.00 43.75 96 ALA A N 1
ATOM 783 C CA . ALA A 1 96 ? 12.457 -12.832 2.306 1.00 43.75 96 ALA A CA 1
ATOM 784 C C . ALA A 1 96 ? 12.626 -11.303 2.115 1.00 43.75 96 ALA A C 1
ATOM 786 O O . ALA A 1 96 ? 11.785 -10.657 1.500 1.00 43.75 96 ALA A O 1
ATOM 787 N N . ALA A 1 97 ? 13.759 -10.744 2.555 1.00 42.88 97 ALA A N 1
ATOM 788 C CA . ALA A 1 97 ? 14.180 -9.361 2.322 1.00 42.88 97 ALA A CA 1
ATOM 789 C C . ALA A 1 97 ? 14.518 -9.002 0.850 1.00 42.88 97 ALA A C 1
ATOM 791 O O . ALA A 1 97 ? 14.803 -7.843 0.563 1.00 42.88 97 ALA A O 1
ATOM 792 N N . GLN A 1 98 ? 14.517 -9.963 -0.080 1.00 51.53 98 GLN A N 1
ATOM 793 C CA . GLN A 1 98 ? 14.898 -9.775 -1.489 1.00 51.53 98 GLN A CA 1
ATOM 794 C C . GLN A 1 98 ? 13.721 -9.873 -2.475 1.00 51.53 98 GLN A C 1
ATOM 796 O O . GLN A 1 98 ? 13.937 -9.745 -3.676 1.00 51.53 98 GLN A O 1
ATOM 801 N N . TYR A 1 99 ? 12.476 -10.034 -2.006 1.00 52.88 99 TYR A N 1
ATOM 802 C CA . TYR A 1 99 ? 11.314 -10.067 -2.909 1.00 52.88 99 TYR A CA 1
ATOM 803 C C . TYR A 1 99 ? 10.879 -8.696 -3.453 1.00 52.88 99 TYR A C 1
ATOM 805 O O . TYR A 1 99 ? 10.062 -8.705 -4.362 1.00 52.88 99 TYR A O 1
ATOM 813 N N . ARG A 1 100 ? 11.419 -7.574 -2.935 1.00 76.69 100 ARG A N 1
ATOM 814 C CA . ARG A 1 100 ? 11.237 -6.159 -3.364 1.00 76.69 100 ARG A CA 1
ATOM 815 C C . ARG A 1 100 ? 10.164 -5.928 -4.455 1.00 76.69 100 ARG A C 1
ATOM 817 O O . ARG A 1 100 ? 8.996 -6.220 -4.254 1.00 76.69 100 ARG A O 1
ATOM 824 N N . PHE A 1 101 ? 10.545 -5.390 -5.607 1.00 81.19 101 PHE A N 1
ATOM 825 C CA . PHE A 1 101 ? 9.694 -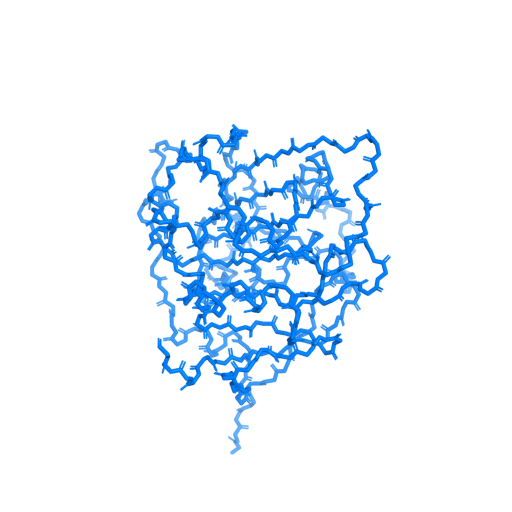5.253 -6.788 1.00 81.19 101 PHE A CA 1
ATOM 826 C C . PHE A 1 101 ? 10.253 -6.144 -7.902 1.00 81.19 101 PHE A C 1
ATOM 828 O O . PHE A 1 101 ? 10.419 -5.714 -9.034 1.00 81.19 101 PHE A O 1
ATOM 835 N N . LEU A 1 102 ? 10.630 -7.383 -7.556 1.00 84.19 102 LEU A N 1
ATOM 836 C CA . LEU A 1 102 ? 11.312 -8.297 -8.474 1.00 84.19 102 LEU A CA 1
ATOM 837 C C . LEU A 1 102 ? 10.502 -8.502 -9.764 1.00 84.19 102 LEU A C 1
ATOM 839 O O . LEU A 1 102 ? 9.307 -8.801 -9.713 1.00 84.19 102 LEU A O 1
ATOM 843 N N . GLY A 1 103 ? 11.177 -8.394 -10.908 1.00 87.75 103 GLY A N 1
ATOM 844 C CA . GLY A 1 103 ? 10.569 -8.515 -12.234 1.00 87.75 103 GLY A CA 1
ATOM 845 C C . GLY A 1 103 ? 9.819 -7.270 -12.700 1.00 87.75 103 GLY A C 1
ATOM 846 O O . GLY A 1 103 ? 9.040 -7.356 -13.648 1.00 87.75 103 GLY A O 1
ATOM 847 N N . TYR A 1 104 ? 10.025 -6.145 -12.018 1.00 91.56 104 TYR A N 1
ATOM 848 C CA . TYR A 1 104 ? 9.538 -4.836 -12.407 1.00 91.56 104 TYR A CA 1
ATOM 849 C C . TYR A 1 104 ? 10.671 -3.804 -12.361 1.00 91.56 104 TYR A C 1
ATOM 851 O O . TYR A 1 104 ? 11.451 -3.771 -11.411 1.00 91.56 104 TYR A O 1
ATOM 859 N N . THR A 1 105 ? 10.700 -2.909 -13.344 1.00 92.06 105 THR A N 1
ATOM 860 C CA . THR A 1 105 ? 11.660 -1.804 -13.462 1.00 92.06 105 THR A CA 1
ATOM 861 C C . THR A 1 105 ? 10.952 -0.451 -13.462 1.00 92.06 105 THR A C 1
ATOM 863 O O . THR A 1 105 ? 9.801 -0.330 -13.882 1.00 92.06 105 THR A O 1
ATOM 866 N N . VAL A 1 106 ? 11.621 0.593 -12.963 1.00 94.19 106 VAL A N 1
ATOM 867 C CA . VAL A 1 106 ? 11.056 1.954 -12.923 1.00 94.19 106 VAL A CA 1
ATOM 868 C C . VAL A 1 106 ? 10.964 2.526 -14.335 1.00 94.19 106 VAL A C 1
ATOM 870 O O . VAL A 1 106 ? 11.975 2.723 -15.003 1.00 94.19 106 VAL A O 1
ATOM 873 N N . GLU A 1 107 ? 9.745 2.836 -14.774 1.00 95.25 107 GLU A N 1
ATOM 874 C CA . GLU A 1 107 ? 9.477 3.511 -16.051 1.00 95.25 107 GLU A CA 1
ATOM 875 C C . GLU A 1 107 ? 9.240 5.016 -15.854 1.00 95.25 107 GLU A C 1
ATOM 877 O O . GLU A 1 107 ? 9.531 5.823 -16.738 1.00 95.25 107 GLU A O 1
ATOM 882 N N . TYR A 1 108 ? 8.735 5.408 -14.681 1.00 97.12 108 TYR A N 1
ATOM 883 C CA . TYR A 1 108 ? 8.518 6.804 -14.313 1.00 97.12 108 TYR A CA 1
ATOM 884 C C . TYR A 1 108 ? 8.660 7.011 -12.810 1.00 97.12 108 TYR A C 1
ATOM 886 O O . TYR A 1 108 ? 8.216 6.179 -12.021 1.00 97.12 108 TYR A O 1
ATOM 894 N N . GLU A 1 109 ? 9.199 8.163 -12.422 1.00 96.62 109 GLU A N 1
ATOM 895 C CA . GLU A 1 109 ? 9.263 8.607 -11.035 1.00 96.62 109 GLU A CA 1
ATOM 896 C C . GLU A 1 109 ? 8.900 10.089 -10.897 1.00 96.62 109 GLU A C 1
ATOM 898 O O . GLU A 1 109 ? 9.191 10.920 -11.761 1.00 96.62 109 GLU A O 1
ATOM 903 N N . GLN A 1 110 ? 8.267 10.429 -9.777 1.00 97.62 110 GLN A N 1
ATOM 904 C CA . GLN A 1 110 ? 7.926 11.795 -9.413 1.00 97.62 110 GLN A CA 1
ATOM 905 C C . GLN A 1 110 ? 8.046 11.978 -7.900 1.00 97.62 110 GLN A C 1
ATOM 907 O O . GLN A 1 110 ? 7.360 11.320 -7.116 1.00 97.62 110 GLN A O 1
ATOM 912 N N . CYS A 1 111 ? 8.878 12.930 -7.478 1.00 97.62 111 CYS A N 1
ATOM 913 C CA . CYS A 1 111 ? 8.852 13.415 -6.100 1.00 97.62 111 CYS A CA 1
ATOM 914 C C . CYS A 1 111 ? 7.591 14.256 -5.879 1.00 97.62 111 CYS A C 1
ATOM 916 O O . CYS A 1 111 ? 7.320 15.193 -6.635 1.00 97.62 111 CYS A O 1
ATOM 918 N N . LEU A 1 112 ? 6.851 13.937 -4.824 1.00 97.69 112 LEU A N 1
ATOM 919 C CA . LEU A 1 112 ? 5.625 14.620 -4.443 1.00 97.69 112 LEU A CA 1
ATOM 920 C C . LEU A 1 112 ? 5.847 15.490 -3.213 1.00 97.69 112 LEU A C 1
ATOM 922 O O . LEU A 1 112 ? 6.704 15.225 -2.367 1.00 97.69 112 LEU A O 1
ATOM 926 N N . LYS A 1 113 ? 5.031 16.530 -3.108 1.00 95.19 113 LYS A N 1
ATOM 927 C CA . LYS A 1 113 ? 4.904 17.356 -1.916 1.00 95.19 113 LYS A CA 1
ATOM 928 C C . LYS A 1 113 ? 3.718 16.893 -1.083 1.00 95.19 113 LYS A C 1
ATOM 930 O O . LYS A 1 113 ? 2.835 16.170 -1.549 1.00 95.19 113 LYS A O 1
ATOM 935 N N . GLN A 1 114 ? 3.661 17.370 0.154 1.00 91.94 114 GLN A N 1
ATOM 936 C CA . GLN A 1 114 ? 2.534 17.104 1.039 1.00 91.94 114 GLN A CA 1
ATOM 937 C C . GLN A 1 114 ? 1.205 17.566 0.422 1.00 91.94 114 GLN A C 1
ATOM 939 O O . GLN A 1 114 ? 0.199 16.873 0.563 1.00 91.94 114 GLN A O 1
ATOM 944 N N . GLU A 1 115 ? 1.191 18.691 -0.300 1.00 93.50 115 GLU A N 1
ATOM 945 C CA . GLU A 1 115 ? -0.025 19.224 -0.922 1.00 93.50 115 GLU A CA 1
ATOM 946 C C . GLU A 1 115 ? -0.530 18.356 -2.085 1.00 93.50 115 GLU A C 1
ATOM 948 O O . GLU A 1 115 ? -1.728 18.365 -2.364 1.00 93.50 115 GLU A O 1
ATOM 953 N N . ASP A 1 116 ? 0.343 17.570 -2.725 1.00 94.94 116 ASP A N 1
ATOM 954 C CA . ASP A 1 116 ? -0.051 16.636 -3.788 1.00 94.94 116 ASP A CA 1
ATOM 955 C C . ASP A 1 116 ? -0.822 15.441 -3.203 1.00 94.94 116 ASP A C 1
ATOM 957 O O . ASP A 1 116 ? -1.834 15.000 -3.752 1.00 94.94 116 ASP A O 1
ATOM 961 N N . LEU A 1 117 ? -0.375 14.940 -2.045 1.00 93.12 117 LEU A N 1
ATOM 962 C CA . LEU A 1 117 ? -1.044 13.859 -1.315 1.00 93.12 117 LEU A CA 1
ATOM 963 C C . LEU A 1 117 ? -2.288 14.350 -0.579 1.00 93.12 117 LEU A C 1
ATOM 965 O O . LEU A 1 117 ? -3.296 13.640 -0.481 1.00 93.12 117 LEU A O 1
ATOM 969 N N . ARG A 1 118 ? -2.218 15.570 -0.044 1.00 90.62 118 ARG A N 1
ATOM 970 C CA . ARG A 1 118 ? -3.233 16.124 0.838 1.00 90.62 118 ARG A CA 1
ATOM 971 C C . ARG A 1 118 ? -3.370 17.646 0.680 1.00 90.62 118 ARG A C 1
ATOM 973 O O . ARG A 1 118 ? -2.907 18.402 1.535 1.00 90.62 118 ARG A O 1
ATOM 980 N N . PRO A 1 119 ? -4.086 18.1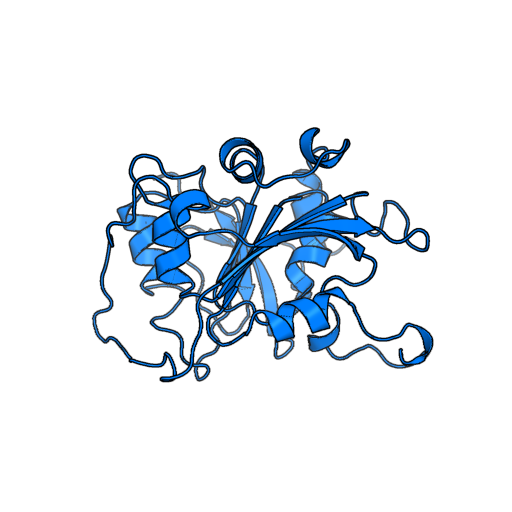14 -0.358 1.00 88.81 119 PRO A N 1
ATOM 981 C CA . PRO A 1 119 ? -4.217 19.546 -0.637 1.00 88.81 119 PRO A CA 1
ATOM 982 C C . PRO A 1 119 ? -5.012 20.301 0.439 1.00 88.81 119 PRO A C 1
ATOM 984 O O . PRO A 1 119 ? -4.760 21.476 0.680 1.00 88.81 119 PRO A O 1
ATOM 987 N N . GLY A 1 120 ? -5.952 19.629 1.115 1.00 86.06 120 GLY A N 1
ATOM 988 C CA . GLY A 1 120 ? -6.753 20.205 2.203 1.00 86.06 120 GLY A CA 1
ATOM 989 C C . GLY A 1 120 ? -6.057 20.248 3.569 1.00 86.06 120 GLY A C 1
ATOM 990 O O . GLY A 1 120 ? -6.687 20.634 4.550 1.00 86.06 120 GLY A O 1
ATOM 991 N N . GLY A 1 121 ? -4.791 19.821 3.658 1.00 87.69 121 GLY A N 1
ATOM 992 C CA . GLY A 1 121 ? -4.094 19.637 4.932 1.00 87.69 121 GLY A CA 1
ATOM 993 C C . GLY A 1 121 ? -4.637 18.461 5.754 1.00 87.69 121 GLY A C 1
ATOM 994 O O . GLY A 1 121 ? -5.623 17.817 5.393 1.00 87.69 121 GLY A O 1
ATOM 995 N N . TRP A 1 122 ? -3.970 18.146 6.860 1.00 89.69 122 TRP A N 1
ATOM 996 C CA . TRP A 1 122 ? -4.316 17.019 7.729 1.00 89.69 122 TRP A CA 1
ATOM 997 C C . TRP A 1 122 ? -4.746 17.515 9.109 1.00 89.69 122 TRP A C 1
ATOM 999 O O . TRP A 1 122 ? -4.091 18.377 9.694 1.00 89.69 122 TRP A O 1
ATOM 1009 N N . THR A 1 123 ? -5.847 16.965 9.621 1.00 89.81 123 THR A N 1
ATOM 1010 C CA . THR A 1 123 ? -6.243 17.090 11.026 1.00 89.81 123 THR A CA 1
ATOM 1011 C C . THR A 1 123 ? -6.214 15.709 11.664 1.00 89.81 123 THR A C 1
ATOM 1013 O O . THR A 1 123 ? -6.864 14.785 11.177 1.00 89.81 123 THR A O 1
ATOM 1016 N N . GLN A 1 124 ? -5.463 15.581 12.757 1.00 89.19 124 GLN A N 1
ATOM 1017 C CA . GLN A 1 124 ? -5.307 14.326 13.484 1.00 89.19 124 GLN A CA 1
ATOM 1018 C C . GLN A 1 124 ? -6.624 13.911 14.157 1.00 89.19 124 GLN A C 1
ATOM 1020 O O . GLN A 1 124 ? -7.184 14.664 14.958 1.00 89.19 124 GLN A O 1
ATOM 1025 N N . HIS A 1 125 ? -7.104 12.697 13.873 1.00 90.19 125 HIS A N 1
ATOM 1026 C CA . HIS A 1 125 ? -8.343 12.187 14.473 1.00 90.19 125 HIS A CA 1
ATOM 1027 C C . HIS A 1 125 ? -8.143 11.559 15.849 1.00 90.19 125 HIS A C 1
ATOM 1029 O O . HIS A 1 125 ? -9.059 11.597 16.677 1.00 90.19 125 HIS A O 1
ATOM 1035 N N 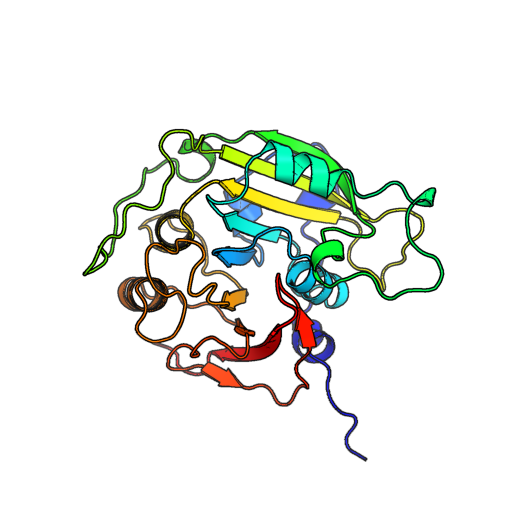. ALA A 1 126 ? -6.974 10.988 16.115 1.00 84.44 126 ALA A N 1
ATOM 1036 C CA . ALA A 1 126 ? -6.633 10.427 17.412 1.00 84.44 126 ALA A CA 1
ATOM 1037 C C . ALA A 1 126 ? -5.141 10.605 17.693 1.00 84.44 126 ALA A C 1
ATOM 1039 O O . ALA A 1 126 ? -4.308 10.499 16.793 1.00 84.44 126 ALA A O 1
ATOM 1040 N N . SER A 1 127 ? -4.820 10.883 18.953 1.00 75.62 127 SER A N 1
ATOM 1041 C CA . SER A 1 127 ? -3.449 10.962 19.450 1.00 75.62 127 SER A CA 1
ATOM 1042 C C . SER A 1 127 ? -3.141 9.710 20.264 1.00 75.62 127 SER A C 1
ATOM 1044 O O . SER A 1 127 ? -4.041 9.202 20.938 1.00 75.62 127 SER A O 1
ATOM 1046 N N . PRO A 1 128 ? -1.898 9.209 20.234 1.00 69.19 128 PRO A N 1
ATOM 1047 C CA . PRO A 1 128 ? -1.517 8.071 21.046 1.00 69.19 128 PRO A CA 1
ATOM 1048 C C . PRO A 1 128 ? -1.600 8.475 22.511 1.00 69.19 128 PRO A C 1
ATOM 1050 O O . PRO A 1 128 ? -1.331 9.617 22.895 1.00 69.19 128 PRO A O 1
ATOM 1053 N N . THR A 1 129 ? -1.921 7.510 23.358 1.00 63.03 129 THR A N 1
ATOM 1054 C CA . THR A 1 129 ? -1.896 7.720 24.807 1.00 63.03 129 THR A CA 1
ATOM 1055 C C . THR A 1 129 ? -0.472 7.785 25.361 1.00 63.03 129 THR A C 1
ATOM 1057 O O . THR A 1 129 ? -0.269 8.366 26.420 1.00 63.03 129 THR A O 1
ATOM 1060 N N . ASN A 1 130 ? 0.508 7.218 24.647 1.00 58.62 130 ASN A N 1
ATOM 1061 C CA . ASN A 1 130 ? 1.925 7.216 25.011 1.00 58.62 130 ASN A CA 1
ATOM 1062 C C . ASN A 1 130 ? 2.779 7.470 23.760 1.00 58.62 130 ASN A C 1
ATOM 1064 O O . ASN A 1 130 ? 3.244 6.521 23.132 1.00 58.62 130 ASN A O 1
ATOM 1068 N N . SER A 1 131 ? 2.981 8.734 23.381 1.00 54.06 131 SER A N 1
ATOM 1069 C CA . SER A 1 131 ? 3.872 9.064 22.265 1.00 54.06 131 SER A CA 1
ATOM 1070 C C . SER A 1 131 ? 5.302 8.634 22.590 1.00 54.06 131 SER A C 1
ATOM 1072 O O . SER A 1 131 ? 5.862 9.034 23.614 1.00 54.06 131 SER A O 1
ATOM 1074 N N . ARG A 1 132 ? 5.902 7.828 21.716 1.00 56.38 132 ARG A N 1
ATOM 1075 C CA . ARG A 1 132 ? 7.344 7.590 21.727 1.00 56.38 132 ARG A CA 1
ATOM 1076 C C . ARG A 1 132 ? 7.958 8.387 20.581 1.00 56.38 132 ARG A C 1
ATOM 1078 O O . ARG A 1 132 ? 7.649 8.129 19.421 1.00 56.38 132 ARG A O 1
ATOM 1085 N N . ASP A 1 133 ? 8.807 9.354 20.910 1.00 54.88 133 ASP A N 1
ATOM 1086 C CA . ASP A 1 133 ? 9.558 10.118 19.914 1.00 54.88 133 ASP A CA 1
ATOM 1087 C C . ASP A 1 133 ? 10.685 9.229 19.371 1.00 54.88 133 ASP A C 1
ATOM 1089 O O . ASP A 1 133 ? 11.752 9.112 19.972 1.00 54.88 133 ASP A O 1
ATOM 1093 N N . PHE A 1 134 ? 10.417 8.530 18.266 1.00 57.41 134 PHE A N 1
ATOM 1094 C CA . PHE A 1 134 ? 11.390 7.652 17.600 1.00 57.41 134 PHE A CA 1
ATOM 1095 C C . PHE A 1 134 ? 11.898 8.186 16.265 1.00 57.41 134 PHE A C 1
ATOM 1097 O O . PHE A 1 134 ? 12.754 7.557 15.643 1.00 57.41 134 PHE A O 1
ATOM 1104 N N . VAL A 1 135 ? 11.406 9.342 15.819 1.00 60.78 135 VAL A N 1
ATOM 1105 C CA . VAL A 1 135 ? 11.947 9.979 14.622 1.00 60.78 135 VAL A CA 1
ATOM 1106 C C . VAL A 1 135 ? 13.336 10.494 14.976 1.00 60.78 135 VAL A C 1
ATOM 1108 O O . VAL A 1 135 ? 13.476 11.408 15.784 1.00 60.78 135 VAL A O 1
ATOM 1111 N N . GLY A 1 136 ? 14.370 9.867 14.416 1.00 59.72 136 GLY A N 1
ATOM 1112 C CA . GLY A 1 136 ? 15.741 10.325 14.610 1.00 59.72 136 GLY A CA 1
ATOM 1113 C C . GLY A 1 136 ? 15.900 11.763 14.115 1.00 59.72 136 GLY A C 1
ATOM 1114 O O . GLY A 1 136 ? 15.311 12.134 13.100 1.00 59.72 136 GLY A O 1
ATOM 1115 N N . ASP A 1 137 ? 16.744 12.546 14.788 1.00 62.81 137 ASP A N 1
ATOM 1116 C CA . ASP A 1 137 ? 16.938 13.987 14.537 1.00 62.81 137 ASP A CA 1
ATOM 1117 C C . ASP A 1 137 ? 17.300 14.353 13.077 1.00 62.81 137 ASP A C 1
ATOM 1119 O O . ASP A 1 137 ? 17.219 15.516 12.691 1.00 62.81 137 ASP A O 1
ATOM 1123 N N . ASN A 1 138 ? 17.690 13.370 12.255 1.00 71.50 138 ASN A N 1
ATOM 1124 C CA . ASN A 1 138 ? 18.118 13.539 10.863 1.00 71.50 138 ASN A CA 1
ATOM 1125 C C . ASN A 1 138 ? 17.145 12.952 9.825 1.00 71.50 138 ASN A C 1
ATOM 1127 O O . ASN A 1 138 ? 17.517 12.796 8.661 1.00 71.50 138 ASN A O 1
ATOM 1131 N N . PHE A 1 139 ? 15.927 12.576 10.218 1.00 80.94 139 PHE A N 1
ATOM 1132 C CA . PHE A 1 139 ? 14.945 12.058 9.272 1.00 80.94 139 PHE A CA 1
ATOM 1133 C C . PHE A 1 139 ? 14.466 13.150 8.302 1.00 80.94 139 PHE A C 1
ATOM 1135 O O . PHE A 1 139 ? 14.025 14.220 8.723 1.00 80.94 139 PHE A O 1
ATOM 1142 N N . ILE A 1 140 ? 14.519 12.864 6.998 1.00 88.62 140 ILE A N 1
ATOM 1143 C CA . ILE A 1 140 ? 14.010 13.752 5.948 1.00 88.62 140 ILE A CA 1
ATOM 1144 C C . ILE A 1 140 ? 12.739 13.118 5.365 1.00 88.62 140 ILE A C 1
ATOM 1146 O O . ILE A 1 140 ? 12.844 12.087 4.693 1.00 88.62 140 ILE A O 1
ATOM 1150 N N . PRO A 1 141 ? 11.548 13.706 5.587 1.00 92.25 141 PRO A N 1
ATOM 1151 C CA . PRO A 1 141 ? 10.312 13.186 5.019 1.00 92.25 141 PRO A CA 1
ATOM 1152 C C . PRO A 1 141 ? 10.321 13.307 3.494 1.00 92.25 141 PRO A C 1
ATOM 1154 O O . PRO A 1 141 ? 10.837 14.274 2.929 1.00 92.25 141 PRO A O 1
ATOM 1157 N N . TYR A 1 142 ? 9.712 12.334 2.823 1.00 95.81 142 TYR A N 1
ATOM 1158 C CA . TYR A 1 142 ? 9.579 12.319 1.370 1.00 95.81 142 TYR A CA 1
ATOM 1159 C C . TYR A 1 142 ? 8.285 11.631 0.948 1.00 95.81 142 TYR A C 1
ATOM 1161 O O . TYR A 1 142 ? 7.712 10.830 1.685 1.00 95.81 142 TYR A O 1
ATOM 1169 N N . ALA A 1 143 ? 7.867 11.919 -0.279 1.00 97.88 143 ALA A N 1
ATOM 1170 C CA . ALA A 1 143 ? 6.879 11.140 -0.999 1.00 97.88 143 ALA A CA 1
ATOM 1171 C C . ALA A 1 143 ? 7.401 10.902 -2.420 1.00 97.88 143 ALA A C 1
ATOM 1173 O O . ALA A 1 143 ? 7.754 11.851 -3.123 1.00 97.88 143 ALA A O 1
ATOM 1174 N N . LEU A 1 144 ? 7.491 9.640 -2.822 1.00 97.88 144 LEU A N 1
ATOM 1175 C CA . LEU A 1 144 ? 7.970 9.217 -4.132 1.00 97.88 144 LEU A CA 1
ATOM 1176 C C . LEU A 1 144 ? 6.881 8.387 -4.800 1.00 97.88 144 LEU A C 1
ATOM 1178 O O . LEU A 1 144 ? 6.535 7.305 -4.328 1.00 97.88 144 LEU A O 1
ATOM 1182 N N . PHE A 1 145 ? 6.340 8.905 -5.894 1.00 98.31 145 PHE A N 1
ATOM 1183 C CA . PHE A 1 145 ? 5.462 8.155 -6.775 1.00 98.31 145 PHE A CA 1
ATOM 1184 C C . PHE A 1 145 ? 6.281 7.520 -7.893 1.00 98.31 145 PHE A C 1
ATOM 1186 O O . PHE A 1 145 ? 7.138 8.184 -8.476 1.00 98.31 145 PHE A O 1
ATOM 1193 N N . VAL A 1 146 ? 5.994 6.259 -8.206 1.00 97.50 146 VAL A N 1
ATOM 1194 C CA . VAL A 1 146 ? 6.622 5.530 -9.308 1.00 97.50 146 VAL A CA 1
ATOM 1195 C C . VAL A 1 146 ? 5.590 4.772 -10.131 1.00 97.50 146 VAL A C 1
ATOM 1197 O O . VAL A 1 146 ? 4.603 4.263 -9.593 1.00 97.50 146 VAL A O 1
ATOM 1200 N N . VAL A 1 147 ? 5.861 4.651 -11.427 1.00 97.69 147 VAL A N 1
ATOM 1201 C CA . VAL A 1 147 ? 5.252 3.639 -12.295 1.00 97.69 147 VAL A CA 1
ATOM 1202 C C . VAL A 1 147 ? 6.321 2.609 -12.616 1.00 97.69 147 VAL A C 1
ATOM 1204 O O . VAL A 1 147 ? 7.429 2.946 -13.039 1.00 97.69 147 VAL A O 1
ATOM 1207 N N . LEU A 1 148 ? 5.974 1.355 -12.374 1.00 95.88 148 LEU A N 1
ATOM 1208 C CA . LEU A 1 148 ? 6.821 0.194 -12.569 1.00 95.88 148 LEU A CA 1
ATOM 1209 C C . LEU A 1 148 ? 6.300 -0.599 -13.758 1.00 95.88 148 LEU A C 1
ATOM 1211 O O . LEU A 1 148 ? 5.098 -0.850 -13.825 1.00 95.88 148 LEU A O 1
ATOM 1215 N N . LYS A 1 149 ? 7.186 -1.033 -14.650 1.00 95.75 149 LYS A N 1
ATOM 1216 C CA . LYS A 1 149 ? 6.868 -1.880 -15.799 1.00 95.75 149 LYS A CA 1
ATOM 1217 C C . LYS A 1 149 ? 7.433 -3.277 -15.589 1.00 95.75 149 LYS A C 1
ATOM 1219 O O . LYS A 1 149 ? 8.573 -3.412 -15.163 1.00 95.75 149 LYS A O 1
ATOM 1224 N N . ARG A 1 150 ? 6.642 -4.310 -15.876 1.00 95.12 150 ARG A N 1
ATOM 1225 C CA . ARG A 1 150 ? 7.087 -5.704 -15.828 1.00 95.12 150 ARG A CA 1
ATOM 1226 C C . ARG A 1 150 ? 8.200 -5.922 -16.850 1.00 95.12 150 ARG A C 1
ATOM 1228 O O . ARG A 1 150 ? 8.065 -5.526 -18.009 1.00 95.12 150 ARG A O 1
ATOM 1235 N N . ASP A 1 151 ? 9.272 -6.578 -16.426 1.00 92.19 151 ASP A N 1
ATOM 1236 C CA . ASP A 1 151 ? 10.388 -6.886 -17.314 1.00 92.19 151 ASP A CA 1
ATOM 1237 C C . ASP A 1 151 ? 9.962 -7.899 -18.382 1.00 92.19 151 ASP A C 1
ATOM 1239 O O . ASP A 1 151 ? 9.174 -8.809 -18.122 1.00 92.19 151 ASP A O 1
ATOM 1243 N N . GLU A 1 152 ? 10.548 -7.795 -19.577 1.00 90.94 152 GLU A N 1
ATOM 1244 C CA . GLU A 1 152 ? 10.208 -8.641 -20.735 1.00 90.94 152 GLU A CA 1
ATOM 1245 C C . GLU A 1 152 ? 10.442 -10.146 -20.495 1.00 90.94 152 GLU A C 1
ATOM 1247 O O . GLU A 1 152 ? 9.894 -10.985 -21.208 1.00 90.94 152 GLU A O 1
ATOM 1252 N N . ASN A 1 153 ? 11.237 -10.496 -19.478 1.00 89.44 153 ASN A N 1
ATOM 1253 C CA . ASN A 1 153 ? 11.524 -11.878 -19.082 1.00 89.44 153 ASN A CA 1
ATOM 1254 C C . ASN A 1 153 ? 10.393 -12.540 -18.276 1.00 89.44 153 ASN A C 1
ATOM 1256 O O . ASN A 1 153 ? 10.442 -13.749 -18.046 1.00 89.44 153 ASN A O 1
ATOM 1260 N N . PHE A 1 154 ? 9.403 -11.771 -17.824 1.00 91.06 154 PHE A N 1
ATOM 1261 C CA . PHE A 1 154 ? 8.253 -12.266 -17.073 1.00 91.06 154 PHE A CA 1
ATOM 1262 C C . PHE A 1 154 ? 6.989 -12.169 -17.926 1.00 91.06 154 PHE A C 1
ATOM 1264 O O . PHE A 1 154 ? 6.838 -11.232 -18.706 1.00 91.06 154 PHE A O 1
ATOM 1271 N N . ASP A 1 155 ? 6.056 -13.108 -17.758 1.00 92.88 155 ASP A N 1
ATOM 1272 C CA . ASP A 1 155 ? 4.767 -13.145 -18.459 1.00 92.88 155 ASP A CA 1
ATOM 1273 C C . ASP A 1 155 ? 3.600 -12.663 -17.569 1.00 92.88 155 ASP A C 1
ATOM 1275 O O . ASP A 1 155 ? 3.793 -12.214 -16.435 1.00 92.88 155 ASP A O 1
ATOM 1279 N N . ASP A 1 156 ? 2.371 -12.728 -18.088 1.00 92.44 156 ASP A N 1
ATOM 1280 C CA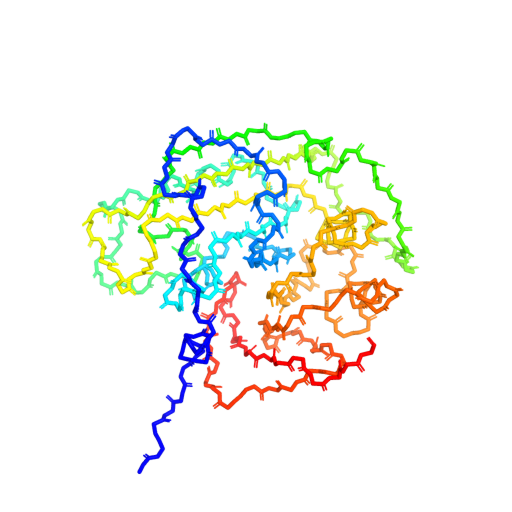 . ASP A 1 156 ? 1.162 -12.274 -17.385 1.00 92.44 156 ASP A CA 1
ATOM 1281 C C . ASP A 1 156 ? 0.891 -13.053 -16.083 1.00 92.44 156 ASP A C 1
ATOM 1283 O O . ASP A 1 156 ? 0.141 -12.578 -15.228 1.00 92.44 156 ASP A O 1
ATOM 1287 N N . ALA A 1 157 ? 1.509 -14.227 -15.887 1.00 90.75 157 ALA A N 1
ATOM 1288 C CA . ALA A 1 157 ? 1.394 -14.981 -14.642 1.00 90.75 157 ALA A CA 1
ATOM 1289 C C . ALA A 1 157 ? 2.222 -14.366 -13.499 1.00 90.75 157 ALA A C 1
ATOM 1291 O O . ALA A 1 157 ? 1.955 -14.653 -12.325 1.00 90.75 157 ALA A O 1
ATOM 1292 N N . HIS A 1 158 ? 3.206 -13.515 -13.819 1.00 91.31 158 HIS A N 1
ATOM 1293 C CA . HIS A 1 158 ? 3.944 -12.714 -12.837 1.00 91.31 158 HIS A CA 1
ATOM 1294 C C . HIS A 1 158 ? 3.110 -11.541 -12.314 1.00 91.31 158 HIS A C 1
ATOM 1296 O O . HIS A 1 158 ? 3.169 -11.215 -11.129 1.00 91.31 158 HIS A O 1
ATOM 1302 N N . GLY A 1 159 ? 2.292 -10.947 -13.184 1.00 94.38 159 GLY A N 1
ATOM 1303 C CA . GLY A 1 159 ? 1.407 -9.838 -12.856 1.00 94.38 159 GLY A CA 1
ATOM 1304 C C . GLY A 1 159 ? 1.092 -8.943 -14.062 1.00 94.38 159 GLY A C 1
ATOM 1305 O O . GLY A 1 159 ? 1.486 -9.243 -15.195 1.00 94.38 159 GLY A O 1
ATOM 1306 N N . PRO A 1 160 ? 0.389 -7.820 -13.841 1.00 95.94 160 PRO A N 1
ATOM 1307 C CA . PRO A 1 160 ? 0.049 -6.867 -14.896 1.00 95.94 160 PRO A CA 1
ATOM 1308 C C . PRO A 1 160 ? 1.307 -6.243 -15.512 1.00 95.94 160 PRO A C 1
ATOM 1310 O O . PRO A 1 160 ? 2.392 -6.289 -14.925 1.00 95.94 160 PRO A O 1
ATOM 1313 N N . GLU A 1 161 ? 1.156 -5.647 -16.697 1.00 96.81 161 GLU A N 1
ATOM 1314 C CA . GLU A 1 161 ? 2.255 -4.959 -17.388 1.00 96.81 161 GLU A CA 1
ATOM 1315 C C . GLU A 1 161 ? 2.824 -3.817 -16.543 1.00 96.81 161 GLU A C 1
ATOM 1317 O O . GLU A 1 161 ? 4.035 -3.615 -16.540 1.00 96.81 161 GLU A O 1
ATOM 1322 N N . ARG A 1 162 ? 1.976 -3.095 -15.798 1.00 97.25 162 ARG A N 1
ATOM 1323 C CA . ARG A 1 162 ? 2.400 -1.986 -14.944 1.00 97.25 162 ARG A CA 1
ATOM 1324 C C . ARG A 1 162 ? 1.761 -2.008 -13.565 1.00 97.25 162 ARG A C 1
ATOM 1326 O O . ARG A 1 162 ? 0.650 -2.495 -13.364 1.00 97.25 162 ARG A O 1
ATOM 1333 N N . LEU A 1 163 ? 2.489 -1.432 -12.618 1.00 96.56 163 LEU A N 1
ATOM 1334 C CA . LEU A 1 163 ? 2.054 -1.172 -11.250 1.00 96.56 163 LEU A CA 1
ATOM 1335 C C . LEU A 1 163 ? 2.380 0.281 -10.899 1.00 96.56 163 LEU A C 1
ATOM 1337 O O . LEU A 1 163 ? 3.316 0.866 -11.444 1.00 96.56 163 LEU A O 1
ATOM 1341 N N . ALA A 1 164 ? 1.659 0.846 -9.937 1.00 97.62 164 ALA A N 1
ATOM 1342 C CA . ALA A 1 164 ? 1.989 2.139 -9.352 1.00 97.62 164 ALA A CA 1
ATOM 1343 C C . ALA A 1 164 ? 2.349 2.008 -7.874 1.00 97.62 164 ALA A C 1
ATOM 1345 O O . ALA A 1 164 ? 1.587 1.446 -7.086 1.00 97.62 164 ALA A O 1
ATOM 1346 N N . GLY A 1 165 ? 3.487 2.582 -7.492 1.00 97.06 165 GLY A N 1
ATOM 1347 C CA . GLY A 1 165 ? 3.946 2.663 -6.110 1.00 97.06 165 GLY A CA 1
ATOM 1348 C C . GLY A 1 165 ? 3.909 4.098 -5.595 1.00 97.06 165 GLY A C 1
ATOM 1349 O O . GLY A 1 165 ? 4.303 5.027 -6.295 1.00 97.06 165 GLY A O 1
ATOM 1350 N N . LEU A 1 166 ? 3.458 4.283 -4.360 1.00 98.00 166 LEU A N 1
ATOM 1351 C CA . LEU A 1 166 ? 3.613 5.507 -3.588 1.00 98.00 166 LEU A CA 1
ATOM 1352 C C . LEU A 1 166 ? 4.382 5.173 -2.307 1.00 98.00 166 LEU A C 1
ATOM 1354 O O . LEU A 1 166 ? 3.845 4.534 -1.405 1.00 98.00 166 LEU A O 1
ATOM 1358 N N . PHE A 1 167 ? 5.627 5.627 -2.227 1.00 97.69 167 PHE A N 1
ATOM 1359 C CA . PHE A 1 167 ? 6.476 5.472 -1.051 1.00 97.69 167 PHE A CA 1
ATOM 1360 C C . PHE A 1 167 ? 6.465 6.755 -0.240 1.00 97.69 167 PHE A C 1
ATOM 1362 O O . PHE A 1 167 ? 6.736 7.831 -0.775 1.00 97.69 167 PHE A O 1
ATOM 1369 N N . VAL A 1 168 ? 6.163 6.646 1.047 1.00 97.06 168 VAL A N 1
ATOM 1370 C CA . VAL A 1 168 ? 6.101 7.782 1.962 1.00 97.06 168 VAL A CA 1
ATOM 1371 C C . VAL A 1 168 ? 7.058 7.538 3.116 1.00 97.06 168 VAL A C 1
ATOM 1373 O O . VAL A 1 168 ? 6.860 6.636 3.928 1.00 97.06 168 VAL A O 1
ATOM 1376 N N . GLY A 1 169 ? 8.071 8.392 3.219 1.00 94.44 169 GLY A N 1
ATOM 1377 C CA . GLY A 1 169 ? 8.858 8.514 4.434 1.00 94.44 169 GLY A CA 1
ATOM 1378 C C . GLY A 1 169 ? 8.038 9.259 5.478 1.00 94.44 169 GLY A C 1
ATOM 1379 O O . GLY A 1 169 ? 8.104 10.487 5.550 1.00 94.44 169 GLY A O 1
ATOM 1380 N N . GLY A 1 170 ? 7.276 8.535 6.290 1.00 90.88 170 GLY A N 1
ATOM 1381 C CA . GLY A 1 170 ? 6.412 9.115 7.310 1.00 90.88 170 GLY A CA 1
ATOM 1382 C C . GLY A 1 170 ? 5.823 8.059 8.235 1.00 90.88 170 GLY A C 1
ATOM 1383 O O . GLY A 1 170 ? 6.102 6.870 8.096 1.00 90.88 170 GLY A O 1
ATOM 1384 N N . ASP A 1 171 ? 5.023 8.498 9.206 1.00 90.69 171 ASP A N 1
ATOM 1385 C CA . ASP A 1 171 ? 4.339 7.595 10.134 1.00 90.69 171 ASP A CA 1
ATOM 1386 C C . ASP A 1 171 ? 3.166 6.890 9.453 1.00 90.69 171 ASP A C 1
ATOM 1388 O O . ASP A 1 171 ? 2.326 7.528 8.813 1.00 90.69 171 ASP A O 1
ATOM 1392 N N . GLY A 1 172 ? 3.111 5.564 9.594 1.00 92.69 172 GLY A N 1
ATOM 1393 C CA . GLY A 1 172 ? 2.080 4.730 8.981 1.00 92.69 172 GLY A CA 1
ATOM 1394 C C . GLY A 1 172 ? 0.670 5.094 9.445 1.00 92.69 172 GLY A C 1
ATOM 1395 O O . GLY A 1 172 ? -0.259 5.115 8.640 1.00 92.69 172 GLY A O 1
ATOM 1396 N N . ILE A 1 173 ? 0.506 5.449 10.719 1.00 93.12 173 ILE A N 1
ATOM 1397 C CA . ILE A 1 173 ? -0.800 5.755 11.307 1.00 93.12 173 ILE A CA 1
ATOM 1398 C C . ILE A 1 173 ? -1.277 7.138 10.865 1.00 93.12 173 ILE A C 1
ATOM 1400 O O . ILE A 1 173 ? -2.391 7.281 10.360 1.00 93.12 173 ILE A O 1
ATOM 1404 N N . ALA A 1 174 ? -0.413 8.147 10.976 1.00 92.19 174 ALA A N 1
ATOM 1405 C CA . ALA A 1 174 ? -0.680 9.501 10.506 1.00 92.19 174 ALA A CA 1
ATOM 1406 C C . ALA A 1 174 ? -0.938 9.539 8.994 1.00 92.19 174 ALA A C 1
ATOM 1408 O O . ALA A 1 174 ? -1.820 10.262 8.535 1.00 92.19 174 ALA A O 1
ATOM 1409 N N . THR A 1 175 ? -0.216 8.733 8.211 1.00 94.88 175 THR A N 1
ATOM 1410 C CA . THR A 1 175 ? -0.420 8.657 6.758 1.00 94.88 175 THR A CA 1
ATOM 1411 C C . THR A 1 175 ? -1.753 7.993 6.418 1.00 94.88 175 THR A C 1
ATOM 1413 O O . THR A 1 175 ? -2.471 8.502 5.559 1.00 94.88 175 THR A O 1
ATOM 1416 N N . TYR A 1 176 ? -2.143 6.916 7.111 1.00 96.44 176 TYR A N 1
ATOM 1417 C CA . TYR A 1 176 ? -3.477 6.323 6.944 1.00 96.44 176 TYR A CA 1
ATOM 1418 C C . TYR A 1 176 ? -4.582 7.342 7.250 1.00 96.44 176 TYR A C 1
ATOM 1420 O O . TYR A 1 176 ? -5.520 7.516 6.466 1.00 96.44 176 TYR A O 1
ATOM 1428 N N . ASP A 1 177 ? -4.438 8.057 8.367 1.00 95.38 177 ASP A N 1
ATOM 1429 C CA . ASP A 1 177 ? -5.370 9.101 8.782 1.00 95.38 177 ASP A CA 1
ATOM 1430 C C . ASP A 1 177 ? -5.474 10.217 7.726 1.00 95.38 177 ASP A C 1
ATOM 1432 O O . ASP A 1 177 ? -6.567 10.580 7.282 1.00 95.38 177 ASP A O 1
ATOM 1436 N N . ALA A 1 178 ? -4.332 10.724 7.258 1.00 94.62 178 ALA A N 1
ATOM 1437 C CA . ALA A 1 178 ? -4.269 11.803 6.282 1.00 94.62 178 ALA A CA 1
ATOM 1438 C C . ALA A 1 178 ? -4.842 11.412 4.913 1.00 94.62 178 ALA A C 1
ATOM 1440 O O . ALA A 1 178 ? -5.528 12.220 4.284 1.00 94.62 178 ALA A O 1
ATOM 1441 N N . LEU A 1 179 ? -4.577 10.197 4.431 1.00 95.62 179 LEU A N 1
ATOM 1442 C CA . LEU A 1 179 ? -5.009 9.777 3.097 1.00 95.62 179 LEU A CA 1
ATOM 1443 C C . LEU A 1 179 ? -6.493 9.398 3.057 1.00 95.62 179 LEU A C 1
ATOM 1445 O O . LEU A 1 179 ? -7.195 9.785 2.114 1.00 95.62 179 LEU A O 1
ATOM 1449 N N . TYR A 1 180 ? -6.978 8.680 4.072 1.00 96.19 180 TYR A N 1
ATOM 1450 C CA . TYR A 1 180 ? -8.286 8.023 4.016 1.00 96.19 180 TYR A CA 1
ATOM 1451 C C . TYR A 1 180 ? -9.339 8.633 4.940 1.00 96.19 180 TYR A C 1
ATOM 1453 O O . TYR A 1 180 ? -10.513 8.652 4.590 1.00 96.19 180 TYR A O 1
ATOM 1461 N N . CYS A 1 181 ? -8.948 9.148 6.104 1.00 95.44 181 CYS A N 1
ATOM 1462 C CA . CYS A 1 181 ? -9.895 9.440 7.186 1.00 95.44 181 CYS A CA 1
ATOM 1463 C C . CYS A 1 181 ? -10.360 10.901 7.245 1.00 95.44 181 CYS A C 1
ATOM 1465 O O . CYS A 1 181 ? -11.117 11.277 8.135 1.00 95.44 181 CYS A O 1
ATOM 1467 N N . GLN A 1 182 ? -9.908 11.738 6.312 1.00 92.44 182 GLN A N 1
ATOM 1468 C CA . GLN A 1 182 ? -10.255 13.158 6.247 1.00 92.44 182 GLN A CA 1
ATOM 1469 C C . GLN A 1 182 ? -11.614 13.388 5.556 1.00 92.44 182 GLN A C 1
ATOM 1471 O O . GLN A 1 182 ? -12.133 12.506 4.878 1.00 92.44 182 GLN A O 1
ATOM 1476 N N . ALA A 1 183 ? -12.192 14.588 5.684 1.00 84.69 183 ALA A N 1
ATOM 1477 C CA . ALA A 1 183 ? -13.520 14.904 5.130 1.00 84.69 183 ALA A CA 1
ATOM 1478 C C . ALA A 1 183 ? -13.611 14.778 3.592 1.00 84.69 183 ALA A C 1
ATOM 1480 O O . ALA A 1 183 ? -14.631 14.359 3.055 1.00 84.69 183 ALA A O 1
ATOM 1481 N N . ASP A 1 184 ? -12.536 15.119 2.886 1.00 79.75 184 ASP A N 1
ATOM 1482 C CA . ASP A 1 184 ? -12.279 14.861 1.461 1.00 79.75 184 ASP A CA 1
ATOM 1483 C C . ASP A 1 184 ? -11.243 13.729 1.294 1.00 79.75 184 ASP A C 1
ATOM 1485 O O . ASP A 1 184 ? -10.376 13.745 0.411 1.00 79.75 184 ASP A O 1
ATOM 1489 N N . GLY A 1 185 ? -11.310 12.758 2.206 1.00 75.00 185 GLY A N 1
ATOM 1490 C CA . GLY A 1 185 ? -10.533 11.531 2.192 1.00 75.00 185 GLY A CA 1
ATOM 1491 C C . GLY A 1 185 ? -10.763 10.713 0.925 1.00 75.00 185 GLY A C 1
ATOM 1492 O O . GLY A 1 185 ? -11.641 10.979 0.101 1.00 75.00 185 GLY A O 1
ATOM 1493 N N . THR A 1 186 ? -9.897 9.731 0.731 1.00 89.00 186 THR A N 1
ATOM 1494 C CA . THR A 1 186 ? -9.989 8.797 -0.395 1.00 89.00 186 THR A CA 1
ATOM 1495 C C . THR A 1 186 ? -10.849 7.592 -0.037 1.00 89.00 186 THR A C 1
ATOM 1497 O O . THR A 1 186 ? -11.100 7.366 1.149 1.00 89.00 186 THR A O 1
ATOM 1500 N N . PRO A 1 187 ? -11.333 6.820 -1.030 1.00 92.44 187 PRO A N 1
ATOM 1501 C CA . PRO A 1 187 ? -11.949 5.529 -0.751 1.00 92.44 187 PRO A CA 1
ATOM 1502 C C . PRO A 1 187 ? -11.073 4.697 0.187 1.00 92.44 187 PRO A C 1
ATOM 1504 O O . PRO A 1 187 ? -9.848 4.733 0.075 1.00 92.44 187 PRO A O 1
ATOM 1507 N N . SER A 1 188 ? -11.696 3.963 1.113 1.00 95.31 188 SER A N 1
ATOM 1508 C CA . SER A 1 188 ? -10.971 3.093 2.041 1.00 95.31 188 SER A CA 1
ATOM 1509 C C . SER A 1 188 ? -10.039 2.142 1.282 1.00 95.31 188 SER A C 1
ATOM 1511 O O . SER A 1 188 ? -10.407 1.681 0.195 1.00 95.31 188 SER A O 1
ATOM 1513 N N . PRO A 1 189 ? -8.857 1.824 1.839 1.00 97.25 189 PRO A N 1
ATOM 1514 C CA . PRO A 1 189 ? -7.922 0.944 1.161 1.00 97.25 189 PRO A CA 1
ATOM 1515 C C . PRO A 1 189 ? -8.558 -0.417 0.907 1.00 97.25 189 PRO A C 1
ATOM 1517 O O . PRO A 1 189 ? -9.329 -0.927 1.716 1.00 97.25 189 PRO A O 1
ATOM 1520 N N . TYR A 1 190 ? -8.228 -1.034 -0.218 1.00 98.06 190 TYR A N 1
ATOM 1521 C CA . TYR A 1 190 ? -8.725 -2.370 -0.525 1.00 98.06 190 TYR A CA 1
ATOM 1522 C C . TYR A 1 190 ? -8.151 -3.405 0.447 1.00 98.06 190 TYR A C 1
ATOM 1524 O O . TYR A 1 190 ? -8.891 -4.226 0.997 1.00 98.06 190 TYR A O 1
ATOM 1532 N N . LEU A 1 191 ? -6.841 -3.323 0.686 1.00 98.50 191 LEU A N 1
ATOM 1533 C CA . LEU A 1 191 ? -6.106 -4.214 1.571 1.00 98.50 191 LEU A CA 1
ATOM 1534 C C . LEU A 1 191 ? -5.166 -3.406 2.464 1.00 98.50 191 LEU A C 1
ATOM 1536 O O . LEU A 1 191 ? -4.464 -2.519 1.978 1.00 98.50 191 LEU A O 1
ATOM 1540 N N . VAL A 1 192 ? -5.116 -3.745 3.751 1.00 98.56 192 VAL A N 1
ATOM 1541 C CA . VAL A 1 192 ? -4.083 -3.252 4.674 1.00 98.56 192 VAL A CA 1
ATOM 1542 C C . VAL A 1 192 ? -3.229 -4.418 5.156 1.00 98.56 192 VAL A C 1
ATOM 1544 O O . VAL A 1 192 ? -3.753 -5.468 5.532 1.00 98.56 192 VAL A O 1
ATOM 1547 N N . VAL A 1 193 ? -1.910 -4.242 5.142 1.00 96.75 193 VAL A N 1
ATOM 1548 C CA . VAL A 1 193 ? -0.980 -5.204 5.744 1.00 96.75 193 VAL A CA 1
ATOM 1549 C C . VAL A 1 193 ? -0.774 -4.828 7.206 1.00 96.75 193 VAL A C 1
ATOM 1551 O O . VAL A 1 193 ? -0.427 -3.690 7.507 1.00 96.75 193 VAL A O 1
ATOM 1554 N N . LEU A 1 194 ? -0.983 -5.777 8.114 1.00 95.38 194 LEU A N 1
ATOM 1555 C CA . LEU A 1 194 ? -0.741 -5.594 9.541 1.00 95.38 194 LEU A CA 1
ATOM 1556 C C . LEU A 1 194 ? 0.422 -6.483 9.961 1.00 95.38 194 LEU A C 1
ATOM 1558 O O . LEU A 1 194 ? 0.310 -7.710 9.988 1.00 95.38 194 LEU A O 1
ATOM 1562 N N . GLN A 1 195 ? 1.545 -5.845 10.267 1.00 91.69 195 GLN A N 1
ATOM 1563 C CA . GLN A 1 195 ? 2.702 -6.507 10.839 1.00 91.69 195 GLN A CA 1
ATOM 1564 C C . GLN A 1 195 ? 3.346 -5.593 11.876 1.00 91.69 195 GLN A C 1
ATOM 1566 O O . GLN A 1 195 ? 3.850 -4.517 11.561 1.00 91.69 195 GLN A O 1
ATOM 1571 N N . GLU A 1 196 ? 3.327 -6.029 13.126 1.00 85.31 196 GLU A N 1
ATOM 1572 C CA . GLU A 1 196 ? 4.031 -5.371 14.205 1.00 85.31 196 GLU A CA 1
ATOM 1573 C C . GLU A 1 196 ? 5.520 -5.583 14.030 1.00 85.31 196 GLU A C 1
ATOM 1575 O O . GLU A 1 196 ? 5.999 -6.690 13.788 1.00 85.31 196 GLU A O 1
ATOM 1580 N N . HIS A 1 197 ? 6.279 -4.515 14.217 1.00 71.56 197 HIS A N 1
ATOM 1581 C CA . HIS A 1 197 ? 7.729 -4.611 14.222 1.00 71.56 197 HIS A CA 1
ATOM 1582 C C . HIS A 1 197 ? 8.318 -4.472 15.625 1.00 71.56 197 HIS A C 1
ATOM 1584 O O . HIS A 1 197 ? 9.539 -4.509 15.738 1.00 71.56 197 HIS A O 1
ATOM 1590 N N . GLY A 1 198 ? 7.468 -4.377 16.671 1.00 54.75 198 GLY A N 1
ATOM 1591 C CA . GLY A 1 198 ? 7.688 -4.666 18.109 1.00 54.75 198 GLY A CA 1
ATOM 1592 C C . GLY A 1 198 ? 8.827 -3.950 18.859 1.00 54.75 198 GLY A C 1
ATOM 1593 O O . GLY A 1 198 ? 8.809 -3.864 20.082 1.00 54.75 198 GLY A O 1
ATOM 1594 N N . PHE A 1 199 ? 9.807 -3.427 18.130 1.00 45.88 199 PHE A N 1
ATOM 1595 C CA . PHE A 1 199 ? 11.099 -2.895 18.552 1.00 45.88 199 PHE A CA 1
ATOM 1596 C C . PHE A 1 199 ? 11.695 -1.912 17.514 1.00 45.88 199 PHE A C 1
ATOM 1598 O O . PHE A 1 199 ? 12.727 -1.310 17.790 1.00 45.88 199 PHE A O 1
ATOM 1605 N N . GLY A 1 200 ? 11.059 -1.718 16.346 1.00 53.12 200 GLY A N 1
ATOM 1606 C CA . GLY A 1 200 ? 11.534 -0.870 15.236 1.00 53.12 200 GLY A CA 1
ATOM 1607 C C . GLY A 1 200 ? 11.092 0.600 15.263 1.00 53.12 200 GLY A C 1
ATOM 1608 O O . GLY A 1 200 ? 11.285 1.307 14.284 1.00 53.12 200 GLY A O 1
ATOM 1609 N N . GLY A 1 201 ? 10.501 1.063 16.369 1.00 58.09 201 GLY A N 1
ATOM 1610 C CA . GLY A 1 201 ? 10.186 2.479 16.567 1.00 58.09 201 GLY A CA 1
ATOM 1611 C C . GLY A 1 201 ? 8.767 2.916 16.213 1.00 58.09 201 GLY A C 1
ATOM 1612 O O . GLY A 1 201 ? 8.562 4.121 16.149 1.00 58.09 201 GLY A O 1
ATOM 1613 N N . ASN A 1 202 ? 7.808 1.998 16.005 1.00 68.75 202 ASN A N 1
ATOM 1614 C CA . ASN A 1 202 ? 6.385 2.311 15.761 1.00 68.75 202 ASN A CA 1
ATOM 1615 C C . ASN A 1 202 ? 5.828 3.316 16.785 1.00 68.75 202 ASN A C 1
ATOM 1617 O O . ASN A 1 202 ? 6.045 3.166 17.993 1.00 68.75 202 ASN A O 1
ATOM 1621 N N . TYR A 1 203 ? 5.097 4.316 16.287 1.00 71.06 203 TYR A N 1
ATOM 1622 C CA . TYR A 1 203 ? 4.437 5.340 17.101 1.00 71.06 203 TYR A CA 1
ATOM 1623 C C . TYR A 1 203 ? 3.362 4.751 18.028 1.00 71.06 203 TYR A C 1
ATOM 1625 O O . TYR A 1 203 ? 3.240 5.167 19.179 1.00 71.06 203 TYR A O 1
ATOM 1633 N N . ASP A 1 204 ? 2.631 3.747 17.540 1.00 84.00 204 ASP A N 1
ATOM 1634 C CA . ASP A 1 204 ? 1.674 2.917 18.278 1.00 84.00 204 ASP A CA 1
ATOM 1635 C C . ASP A 1 204 ? 1.519 1.563 17.545 1.00 84.00 204 ASP A C 1
ATOM 1637 O O . ASP A 1 204 ? 2.144 1.341 16.506 1.00 84.00 204 ASP A O 1
ATOM 1641 N N . SER A 1 205 ? 0.699 0.654 18.069 1.00 88.56 205 SER A N 1
ATOM 1642 C CA . SER A 1 205 ? 0.350 -0.614 17.426 1.00 88.56 205 SER A CA 1
ATOM 1643 C C . SER A 1 205 ? -0.527 -0.400 16.182 1.00 88.56 205 SER A C 1
ATOM 1645 O O . SER A 1 205 ? -1.426 0.450 16.155 1.00 88.56 205 SER A O 1
ATOM 1647 N N . PHE A 1 206 ? -0.268 -1.202 15.148 1.00 92.38 206 PHE A N 1
ATOM 1648 C CA . PHE A 1 206 ? -1.100 -1.317 13.952 1.00 92.38 206 PHE A CA 1
ATOM 1649 C C . PHE A 1 206 ? -2.231 -2.337 14.128 1.00 92.38 206 PHE A C 1
ATOM 1651 O O . PHE A 1 206 ? -3.247 -2.217 13.447 1.00 92.38 206 PHE A O 1
ATOM 1658 N N . GLY A 1 207 ? -2.053 -3.337 14.996 1.00 93.38 207 GLY A N 1
ATOM 1659 C CA . GLY A 1 207 ? -3.013 -4.412 15.259 1.00 93.38 207 GLY A CA 1
ATOM 1660 C C . GLY A 1 207 ? -4.211 -4.019 16.132 1.00 93.38 207 GLY A C 1
ATOM 1661 O O . GLY A 1 207 ? -4.528 -2.841 16.313 1.00 93.38 207 GLY A O 1
ATOM 1662 N N . GLN A 1 208 ? -4.900 -5.036 16.654 1.00 94.88 208 GLN A N 1
ATOM 1663 C CA . GLN A 1 208 ? -6.090 -4.891 17.498 1.00 94.88 208 GLN A CA 1
ATOM 1664 C C . GLN A 1 208 ? -5.852 -3.975 18.706 1.00 94.88 208 GLN A C 1
ATOM 1666 O O . GLN A 1 208 ? -4.855 -4.090 19.416 1.00 94.88 208 GLN A O 1
ATOM 1671 N N . GLY A 1 209 ? -6.792 -3.071 18.970 1.00 91.69 209 GLY A N 1
ATOM 1672 C CA . GLY A 1 209 ? -6.731 -2.086 20.046 1.00 91.69 209 GLY A CA 1
ATOM 1673 C C . GLY A 1 209 ? -5.718 -0.961 19.817 1.00 91.69 209 GLY A C 1
ATOM 1674 O O . GLY A 1 209 ? -5.751 0.028 20.554 1.00 91.69 209 GLY A O 1
ATOM 1675 N N . GLY A 1 210 ? -4.857 -1.077 18.803 1.00 91.81 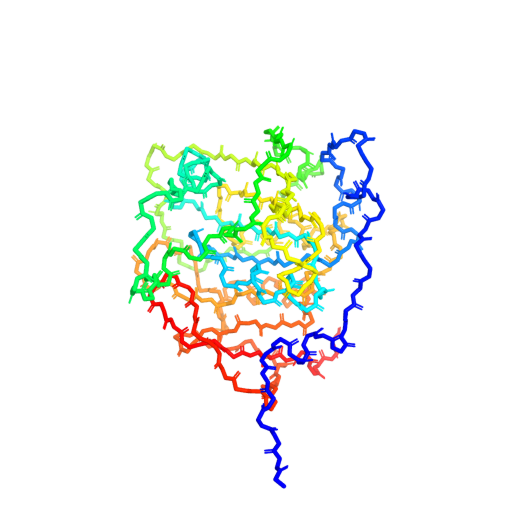210 GLY A N 1
ATOM 1676 C CA . GLY A 1 210 ? -3.873 -0.074 18.423 1.00 91.81 210 GLY A CA 1
ATOM 1677 C C . GLY A 1 210 ? -4.497 1.182 17.820 1.00 91.81 210 GLY A C 1
ATOM 1678 O O . GLY A 1 210 ? -5.664 1.207 17.411 1.00 91.81 210 GLY A O 1
ATOM 1679 N N . LEU A 1 211 ? -3.710 2.256 17.750 1.00 92.19 211 LEU A N 1
ATOM 1680 C CA . LEU A 1 211 ? -4.189 3.558 17.277 1.00 92.19 211 LEU A CA 1
ATOM 1681 C C . LEU A 1 211 ? -4.701 3.513 15.826 1.00 92.19 211 LEU A C 1
ATOM 1683 O O . LEU A 1 211 ? -5.648 4.227 15.493 1.00 92.19 211 LEU A O 1
ATOM 1687 N N . LEU A 1 212 ? -4.128 2.654 14.976 1.00 94.50 212 LEU A N 1
ATOM 1688 C CA . LEU A 1 212 ? -4.578 2.510 13.590 1.00 94.50 212 LEU A CA 1
ATOM 1689 C C . LEU A 1 212 ? -6.015 1.966 13.503 1.00 94.50 212 LEU A C 1
ATOM 1691 O O . LEU A 1 212 ? -6.838 2.539 12.786 1.00 94.50 212 LEU A O 1
ATOM 1695 N N . GLU A 1 213 ? -6.349 0.929 14.280 1.00 95.62 213 GLU A N 1
ATOM 1696 C CA . GLU A 1 213 ? -7.722 0.408 14.358 1.00 95.62 213 GLU A CA 1
ATOM 1697 C C . GLU A 1 213 ? -8.677 1.452 14.953 1.00 95.62 213 GLU A C 1
ATOM 1699 O O . GLU A 1 213 ? -9.793 1.638 14.463 1.00 95.62 213 GLU A O 1
ATOM 1704 N N . GLN A 1 214 ? -8.243 2.178 15.989 1.00 94.75 214 GLN A N 1
ATOM 1705 C CA . GLN A 1 214 ? -9.059 3.224 16.611 1.00 94.75 214 GLN A CA 1
ATOM 1706 C C . GLN A 1 214 ? -9.421 4.337 15.619 1.00 94.75 214 GLN A C 1
ATOM 1708 O O . GLN A 1 214 ? -10.567 4.792 15.608 1.00 94.75 214 GLN A O 1
ATOM 1713 N N . ILE A 1 215 ? -8.479 4.761 14.770 1.00 95.00 215 ILE A N 1
ATOM 1714 C CA . ILE A 1 215 ? -8.723 5.760 13.719 1.00 95.00 215 ILE A CA 1
ATOM 1715 C C . ILE A 1 215 ? -9.662 5.199 12.648 1.00 95.00 215 ILE A C 1
ATOM 1717 O O . ILE A 1 215 ? -10.659 5.847 12.326 1.00 95.00 215 ILE A O 1
ATOM 1721 N N . ALA A 1 216 ? -9.400 3.984 12.152 1.00 95.81 216 ALA A N 1
ATOM 1722 C CA . ALA A 1 216 ? -10.271 3.302 11.193 1.00 95.81 216 ALA A CA 1
ATOM 1723 C C . ALA A 1 216 ? -11.720 3.216 11.703 1.00 95.81 216 ALA A C 1
ATOM 1725 O O . ALA A 1 216 ? -12.662 3.553 10.985 1.00 95.81 216 ALA A O 1
ATOM 1726 N N . SER A 1 217 ? -11.892 2.858 12.977 1.00 94.81 217 SER A N 1
ATOM 1727 C CA . SER A 1 217 ? -13.188 2.794 13.649 1.00 94.81 217 SER A CA 1
ATOM 1728 C C . SER A 1 217 ? -13.846 4.164 13.796 1.00 94.81 217 SER A C 1
ATOM 1730 O O . SER A 1 217 ? -14.998 4.348 13.401 1.00 94.81 217 SER A O 1
ATOM 1732 N N . LYS A 1 218 ? -13.111 5.160 14.302 1.00 94.62 218 LYS A N 1
ATOM 1733 C CA . LYS A 1 218 ? -13.626 6.516 14.536 1.00 94.62 218 LYS A CA 1
ATOM 1734 C C . LYS A 1 218 ? -14.088 7.202 13.250 1.00 94.62 218 LYS A C 1
ATOM 1736 O O . LYS A 1 218 ? -15.071 7.941 13.283 1.00 94.62 218 LYS A O 1
ATOM 1741 N N . CYS A 1 219 ? -13.388 6.965 12.145 1.00 94.44 219 CYS A N 1
ATOM 1742 C CA . CYS A 1 219 ? -13.677 7.589 10.856 1.00 94.44 219 CYS A CA 1
ATOM 1743 C C . CYS A 1 219 ? -14.523 6.702 9.928 1.00 94.44 219 CYS A C 1
ATOM 1745 O O . CYS A 1 219 ? -14.844 7.116 8.819 1.00 94.44 219 CYS A O 1
ATOM 1747 N N . ASN A 1 220 ? -14.906 5.504 10.381 1.00 94.06 220 ASN A N 1
ATOM 1748 C CA . ASN A 1 220 ? -15.583 4.473 9.594 1.00 94.06 220 ASN A CA 1
ATOM 1749 C C . ASN A 1 220 ? -14.884 4.147 8.258 1.00 94.06 220 ASN A C 1
ATOM 1751 O O . ASN A 1 220 ? -15.525 3.992 7.220 1.00 94.06 220 ASN A O 1
ATOM 1755 N N . VAL A 1 221 ? -13.554 4.053 8.289 1.00 95.81 221 VAL A N 1
ATOM 1756 C CA . VAL A 1 221 ? -12.710 3.711 7.139 1.00 95.81 221 VAL A CA 1
ATOM 1757 C C . VAL A 1 221 ? -12.108 2.339 7.391 1.00 95.81 221 VAL A C 1
ATOM 1759 O O . VAL A 1 221 ? -11.069 2.215 8.038 1.00 95.81 221 VAL A O 1
ATOM 1762 N N . TRP A 1 222 ? -12.760 1.308 6.863 1.00 96.56 222 TRP A N 1
ATOM 1763 C CA . TRP A 1 222 ? -12.344 -0.081 7.024 1.00 96.56 222 TRP A CA 1
ATOM 1764 C C . TRP A 1 222 ? -11.853 -0.647 5.697 1.00 96.56 222 TRP A C 1
ATOM 1766 O O . TRP A 1 222 ? -12.577 -0.539 4.703 1.00 96.56 222 TRP A O 1
ATOM 1776 N N . PRO A 1 223 ? -10.672 -1.286 5.655 1.00 97.38 223 PRO A N 1
ATOM 1777 C CA . PRO A 1 223 ? -10.299 -2.032 4.475 1.00 97.38 223 PRO A CA 1
ATOM 1778 C C . PRO A 1 223 ? -11.204 -3.241 4.268 1.00 97.38 223 PRO A C 1
ATOM 1780 O O . PRO A 1 223 ? -11.823 -3.773 5.191 1.00 97.38 223 PRO A O 1
ATOM 1783 N N . LYS A 1 224 ? -11.282 -3.710 3.027 1.00 97.25 224 LYS A N 1
ATOM 1784 C CA . LYS A 1 224 ? -12.012 -4.946 2.740 1.00 97.25 224 LYS A CA 1
ATOM 1785 C C . LYS A 1 224 ? -11.249 -6.165 3.259 1.00 97.25 224 LYS A C 1
ATOM 1787 O O . LYS A 1 224 ? -11.856 -7.094 3.804 1.00 97.25 224 LYS A O 1
ATOM 1792 N N . TRP A 1 225 ? -9.930 -6.128 3.094 1.00 98.25 225 TRP A N 1
ATOM 1793 C CA . TRP A 1 225 ? -9.012 -7.207 3.419 1.00 98.25 225 TRP A CA 1
ATOM 1794 C C . TRP A 1 225 ? -7.931 -6.755 4.395 1.00 98.25 225 TRP A C 1
ATOM 1796 O O . TRP A 1 225 ? -7.398 -5.650 4.289 1.00 98.25 225 TRP A O 1
ATOM 1806 N N . LEU A 1 226 ? -7.558 -7.651 5.304 1.00 98.38 226 LEU A N 1
ATOM 1807 C CA . LEU A 1 226 ? -6.336 -7.532 6.090 1.00 98.38 226 LEU A CA 1
ATOM 1808 C C . LEU A 1 226 ? -5.407 -8.693 5.754 1.00 98.38 226 LEU A C 1
ATOM 1810 O O . LEU A 1 226 ? -5.830 -9.848 5.777 1.00 98.38 226 LEU A O 1
ATOM 1814 N N . LEU A 1 227 ? -4.143 -8.388 5.471 1.00 97.62 227 LEU A N 1
ATOM 1815 C CA . LEU A 1 227 ? -3.071 -9.379 5.415 1.00 97.62 227 LEU A CA 1
ATOM 1816 C C . LEU A 1 227 ? -2.270 -9.271 6.710 1.00 97.62 227 LEU A C 1
ATOM 1818 O O . LEU A 1 227 ? -1.532 -8.306 6.893 1.00 97.62 227 LEU A O 1
ATOM 1822 N N . VAL A 1 228 ? -2.440 -10.230 7.615 1.00 96.81 228 VAL A N 1
ATOM 1823 C CA . VAL A 1 228 ? -1.963 -10.106 8.998 1.00 96.81 228 VAL A CA 1
ATOM 1824 C C . VAL A 1 228 ? -0.880 -11.128 9.289 1.00 96.81 228 VAL A C 1
ATOM 1826 O O . VAL A 1 228 ? -1.072 -12.321 9.048 1.00 96.81 228 VAL A O 1
ATOM 1829 N N . ALA A 1 229 ? 0.257 -10.646 9.783 1.00 94.38 229 ALA A N 1
ATOM 1830 C CA . ALA A 1 229 ? 1.367 -11.471 10.233 1.00 94.38 229 ALA A CA 1
ATOM 1831 C C . ALA A 1 229 ? 1.058 -12.167 11.569 1.00 94.38 229 ALA A C 1
ATOM 1833 O O . ALA A 1 229 ? 0.339 -11.635 12.410 1.00 94.38 229 ALA A O 1
ATOM 1834 N N . ASP A 1 230 ? 1.650 -13.340 11.784 1.00 92.88 230 ASP A N 1
ATOM 1835 C CA . ASP A 1 230 ? 1.501 -14.175 12.987 1.00 92.88 230 ASP A CA 1
ATOM 1836 C C . ASP A 1 230 ? 1.918 -13.505 14.312 1.00 92.88 230 ASP A C 1
ATOM 1838 O O . ASP A 1 230 ? 1.610 -14.014 15.390 1.00 92.88 230 ASP A O 1
ATOM 1842 N N . ASN A 1 231 ? 2.590 -12.358 14.244 1.00 92.19 231 ASN A N 1
ATOM 1843 C CA . ASN A 1 231 ? 3.019 -11.560 15.385 1.00 92.19 231 ASN A CA 1
ATOM 1844 C C . ASN A 1 231 ? 2.110 -10.351 15.670 1.00 92.19 231 ASN A C 1
ATOM 1846 O O . ASN A 1 231 ? 2.493 -9.479 16.449 1.00 92.19 231 ASN A O 1
ATOM 1850 N N . THR A 1 232 ? 0.956 -10.263 15.005 1.00 93.50 232 THR A N 1
ATOM 1851 C CA . THR A 1 232 ? 0.044 -9.118 15.077 1.00 93.50 232 THR A CA 1
ATOM 1852 C C . THR A 1 232 ? -1.378 -9.579 15.332 1.00 93.50 232 THR A C 1
ATOM 1854 O O . THR A 1 232 ? -1.894 -10.449 14.631 1.00 93.50 232 THR A O 1
ATOM 1857 N N . ASP A 1 233 ? -2.034 -8.954 16.305 1.00 95.44 233 ASP A N 1
ATOM 1858 C CA . ASP A 1 233 ? -3.440 -9.224 16.581 1.00 95.44 233 ASP A CA 1
ATOM 1859 C C . ASP A 1 233 ? -4.336 -8.574 15.514 1.00 95.44 233 ASP A C 1
ATOM 1861 O O . ASP A 1 233 ? -4.163 -7.412 15.133 1.00 95.44 233 ASP A O 1
ATOM 1865 N N . ILE A 1 234 ? -5.304 -9.343 15.019 1.00 96.56 234 ILE A N 1
ATOM 1866 C CA . ILE A 1 234 ? -6.240 -8.934 13.964 1.00 96.56 234 ILE A CA 1
ATOM 1867 C C . ILE A 1 234 ? -7.270 -7.924 14.474 1.00 96.56 234 ILE A C 1
ATOM 1869 O O . ILE A 1 234 ? -7.725 -8.010 15.609 1.00 96.56 234 ILE A O 1
ATOM 1873 N N . TRP A 1 235 ? -7.722 -7.015 13.613 1.00 97.12 235 TRP A N 1
ATOM 1874 C CA . TRP A 1 235 ? -8.798 -6.085 13.970 1.00 97.12 235 TRP A CA 1
ATOM 1875 C C . TRP A 1 235 ? -10.138 -6.791 14.205 1.00 97.12 235 TRP A C 1
ATOM 1877 O O . TRP A 1 235 ? -10.463 -7.807 13.579 1.00 97.12 235 TRP A O 1
ATOM 1887 N N . ASP A 1 236 ? -10.974 -6.182 15.042 1.00 95.31 236 ASP A N 1
ATOM 1888 C CA . ASP A 1 236 ? -12.330 -6.632 15.318 1.00 95.31 236 ASP A CA 1
ATOM 1889 C C . ASP A 1 236 ? -13.192 -6.609 14.054 1.00 95.31 236 ASP A C 1
ATOM 1891 O O . ASP A 1 236 ? -13.243 -5.625 13.317 1.00 95.31 236 ASP A O 1
ATOM 1895 N N . GLY A 1 237 ? -13.976 -7.670 13.836 1.00 95.75 237 GLY A N 1
ATOM 1896 C CA . GLY A 1 237 ? -14.926 -7.745 12.719 1.00 95.75 237 GLY A CA 1
ATOM 1897 C C . GLY A 1 237 ? -14.340 -8.264 11.406 1.00 95.75 237 GLY A C 1
ATOM 1898 O O . GLY A 1 237 ? -14.961 -8.064 10.357 1.00 95.75 237 GLY A O 1
ATOM 1899 N N . TYR A 1 238 ? -13.191 -8.934 11.472 1.00 97.44 238 TYR A N 1
ATOM 1900 C CA . TYR A 1 238 ? -12.601 -9.690 10.373 1.00 97.44 238 TYR A CA 1
ATOM 1901 C C . TYR A 1 238 ? -12.609 -11.193 10.659 1.00 97.44 238 TYR A C 1
ATOM 1903 O O . TYR A 1 238 ? -12.511 -11.619 11.808 1.00 97.44 238 TYR A O 1
ATOM 1911 N N . GLU A 1 239 ? -12.714 -11.996 9.604 1.00 96.94 239 GLU A N 1
ATOM 1912 C CA . GLU A 1 239 ? -12.682 -13.458 9.669 1.00 96.94 239 GLU A CA 1
ATOM 1913 C C . GLU A 1 239 ? -11.590 -14.007 8.752 1.00 96.94 239 GLU A C 1
ATOM 1915 O O . GLU A 1 239 ? -11.402 -13.512 7.639 1.00 96.94 239 GLU A O 1
ATOM 1920 N N . LYS A 1 240 ? -10.859 -15.019 9.229 1.00 96.19 240 LYS A N 1
ATOM 1921 C CA . LYS A 1 240 ? -9.785 -15.661 8.468 1.00 96.19 240 LYS A CA 1
ATOM 1922 C C . LYS A 1 240 ? -10.368 -16.403 7.267 1.00 96.19 240 LYS A C 1
ATOM 1924 O O . LYS A 1 240 ? -11.369 -17.105 7.396 1.00 96.19 240 LYS A O 1
ATOM 1929 N N . THR A 1 241 ? -9.728 -16.288 6.112 1.00 94.19 241 THR A N 1
ATOM 1930 C CA . THR A 1 241 ? -10.073 -17.096 4.937 1.00 94.19 241 THR A CA 1
ATOM 1931 C C . THR A 1 241 ? -9.651 -18.556 5.131 1.00 94.19 241 THR A C 1
ATOM 1933 O O . THR A 1 241 ? -8.828 -18.882 5.985 1.00 94.19 241 THR A O 1
ATOM 1936 N N . LEU A 1 242 ? -10.200 -19.463 4.317 1.00 88.31 242 LEU A N 1
ATOM 1937 C CA . LEU A 1 242 ? -9.823 -20.887 4.337 1.00 88.31 242 LEU A CA 1
ATOM 1938 C C . LEU A 1 242 ? -8.471 -21.173 3.662 1.00 88.31 242 LEU A C 1
ATOM 1940 O O . LEU A 1 242 ? -8.069 -22.330 3.573 1.00 88.31 242 LEU A O 1
ATOM 1944 N N . SER A 1 243 ? -7.792 -20.142 3.166 1.00 88.69 243 SER A N 1
ATOM 1945 C CA . SER A 1 243 ? -6.523 -20.278 2.464 1.00 88.69 243 SER A CA 1
ATOM 1946 C C . SER A 1 243 ? -5.354 -20.544 3.409 1.00 88.69 243 SER A C 1
ATOM 1948 O O . SER A 1 243 ? -5.357 -20.115 4.568 1.00 88.69 243 SER A O 1
ATOM 1950 N N . LEU A 1 244 ? -4.322 -21.203 2.887 1.00 89.25 244 LEU A N 1
ATOM 1951 C CA . LEU A 1 244 ? -3.051 -21.371 3.583 1.00 89.25 244 LEU A CA 1
ATOM 1952 C C . LEU A 1 244 ? -2.329 -20.029 3.726 1.00 89.25 244 LEU A C 1
ATOM 1954 O O . LEU A 1 244 ? -2.3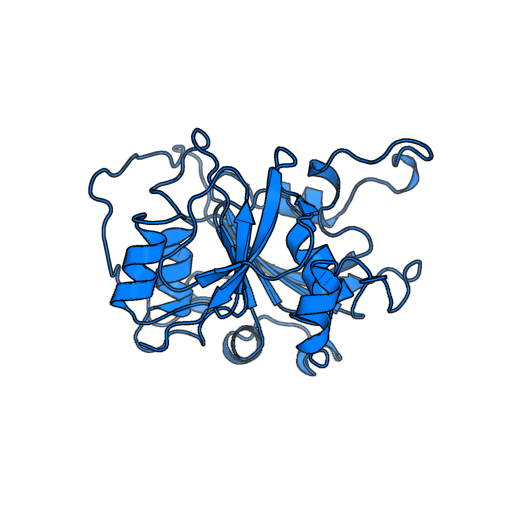87 -19.187 2.832 1.00 89.25 244 LEU A O 1
ATOM 1958 N N . GLY A 1 245 ? -1.644 -19.837 4.853 1.00 88.00 245 GLY A N 1
ATOM 1959 C CA . GLY A 1 245 ? -0.788 -18.676 5.052 1.00 88.00 245 GLY A CA 1
ATOM 1960 C C . GLY A 1 245 ? 0.450 -18.726 4.156 1.00 88.00 245 GLY A C 1
ATOM 1961 O O . GLY A 1 245 ? 0.985 -19.798 3.870 1.00 88.00 245 GLY A O 1
ATOM 1962 N N . GLU A 1 246 ? 0.934 -17.558 3.743 1.00 88.62 246 GLU A N 1
ATOM 1963 C CA . GLU A 1 246 ? 2.198 -17.411 3.015 1.00 88.62 246 GLU A CA 1
ATOM 1964 C C . GLU A 1 246 ? 3.197 -16.631 3.866 1.00 88.62 246 GLU A C 1
ATOM 1966 O O . GLU A 1 246 ? 2.827 -15.736 4.627 1.00 88.62 246 GLU A O 1
ATOM 1971 N N . ARG A 1 247 ? 4.485 -16.965 3.756 1.00 84.31 247 ARG A N 1
ATOM 1972 C CA . ARG A 1 247 ? 5.525 -16.225 4.472 1.00 84.31 247 ARG A CA 1
ATOM 1973 C C . ARG A 1 247 ? 5.967 -14.995 3.688 1.00 84.31 247 ARG A C 1
ATOM 1975 O O . ARG A 1 247 ? 6.272 -15.087 2.500 1.00 84.31 247 ARG A O 1
ATOM 1982 N N . GLY A 1 248 ? 6.062 -13.863 4.379 1.00 79.44 248 GLY A N 1
ATOM 1983 C CA . GLY A 1 248 ? 6.481 -12.583 3.812 1.00 79.44 248 GLY A CA 1
ATOM 1984 C C . GLY A 1 248 ? 7.060 -11.641 4.864 1.00 79.44 248 GLY A C 1
ATOM 1985 O O . GLY A 1 248 ? 7.186 -12.002 6.036 1.00 79.44 248 GLY A O 1
ATOM 1986 N N . GLY A 1 249 ? 7.415 -10.423 4.458 1.00 69.62 249 GLY A N 1
ATOM 1987 C CA . GLY A 1 249 ? 7.905 -9.413 5.391 1.00 69.62 249 GLY A CA 1
ATOM 1988 C C . GLY A 1 249 ? 9.387 -9.507 5.721 1.00 69.62 249 GLY A C 1
ATOM 1989 O O . GLY A 1 249 ? 10.037 -10.556 5.639 1.00 69.62 249 GLY A O 1
ATOM 1990 N N . GLN A 1 250 ? 9.910 -8.381 6.200 1.00 62.66 250 GLN A N 1
ATOM 1991 C CA . GLN A 1 250 ? 11.137 -8.341 6.982 1.00 62.66 250 GLN A CA 1
ATOM 1992 C C . GLN A 1 250 ? 10.914 -9.272 8.190 1.00 62.66 250 GLN A C 1
ATOM 1994 O O . GLN A 1 250 ? 9.964 -9.071 8.940 1.00 62.66 250 GLN A O 1
ATOM 1999 N N . HIS A 1 251 ? 11.719 -10.334 8.312 1.00 72.00 251 HIS A N 1
ATOM 2000 C CA . HIS A 1 251 ? 11.607 -11.456 9.274 1.00 72.00 251 HIS A CA 1
ATOM 2001 C C . HIS A 1 251 ? 10.782 -12.693 8.869 1.00 72.00 251 HIS A C 1
ATOM 2003 O O . HIS A 1 251 ? 10.781 -13.657 9.632 1.00 72.00 251 HIS A O 1
ATOM 2009 N N . ASN A 1 252 ? 10.222 -12.759 7.653 1.00 80.56 252 ASN A N 1
ATOM 2010 C CA . ASN A 1 252 ? 9.624 -13.994 7.110 1.00 80.56 252 ASN A CA 1
ATOM 2011 C C . ASN A 1 252 ? 8.469 -14.556 7.970 1.00 80.56 252 ASN A C 1
ATOM 2013 O O . ASN A 1 252 ? 8.370 -15.772 8.168 1.00 80.56 252 ASN A O 1
ATOM 2017 N N . HIS A 1 253 ? 7.634 -13.658 8.497 1.00 86.94 253 HIS A N 1
ATOM 2018 C CA . HIS A 1 253 ? 6.448 -13.994 9.282 1.00 86.94 253 HIS A CA 1
ATOM 2019 C C . HIS A 1 253 ? 5.413 -14.702 8.411 1.00 86.94 253 HIS A C 1
ATOM 2021 O O . HIS A 1 253 ? 5.251 -14.368 7.233 1.00 86.94 253 HIS A O 1
ATOM 2027 N N . GLU A 1 254 ? 4.702 -15.675 8.980 1.00 92.12 254 GLU A N 1
ATOM 2028 C CA . GLU A 1 254 ? 3.543 -16.249 8.304 1.00 92.12 254 GLU A CA 1
ATOM 2029 C C . GLU A 1 254 ? 2.416 -15.219 8.288 1.00 92.12 254 GLU A C 1
ATOM 2031 O O . GLU A 1 254 ? 2.090 -14.627 9.316 1.00 92.12 254 GLU A O 1
ATOM 2036 N N . ARG A 1 255 ? 1.822 -14.993 7.118 1.00 94.44 255 ARG A N 1
ATOM 2037 C CA . ARG A 1 255 ? 0.729 -14.049 6.929 1.00 94.44 255 ARG A CA 1
ATOM 2038 C C . ARG A 1 255 ? -0.522 -14.754 6.474 1.00 94.44 255 ARG A C 1
ATOM 2040 O O . ARG A 1 255 ? -0.495 -15.615 5.601 1.00 94.44 255 ARG A O 1
ATOM 2047 N N . ASN A 1 256 ? -1.631 -14.329 7.052 1.00 96.56 256 ASN A N 1
ATOM 2048 C CA . ASN A 1 256 ? -2.947 -14.872 6.791 1.00 96.56 256 ASN A CA 1
ATOM 2049 C C . ASN A 1 256 ? -3.867 -13.764 6.282 1.00 96.56 256 ASN A C 1
ATOM 2051 O O . ASN A 1 256 ? -3.754 -12.610 6.700 1.00 96.56 256 ASN A O 1
ATOM 2055 N N . LEU A 1 257 ? -4.770 -14.117 5.371 1.00 97.38 257 LEU A N 1
ATOM 2056 C CA . LEU A 1 257 ? -5.733 -13.183 4.807 1.00 97.38 257 LEU A CA 1
ATOM 2057 C C . LEU A 1 257 ? -7.038 -13.228 5.610 1.00 97.38 257 LEU A C 1
ATOM 2059 O O . LEU A 1 257 ? -7.529 -14.296 5.981 1.00 97.38 257 LEU A O 1
ATOM 2063 N N . TYR A 1 258 ? -7.597 -12.054 5.882 1.00 97.88 258 TYR A N 1
ATOM 2064 C CA . TYR A 1 258 ? -8.836 -11.900 6.629 1.00 97.88 258 TYR A CA 1
ATOM 2065 C C . TYR A 1 258 ? -9.791 -10.964 5.898 1.00 97.88 258 TYR A C 1
ATOM 2067 O O . TYR A 1 258 ? -9.389 -9.907 5.411 1.00 97.88 258 TYR A O 1
ATOM 2075 N N . ARG A 1 259 ? -11.072 -11.333 5.856 1.00 97.38 259 ARG A N 1
ATOM 2076 C CA . ARG A 1 259 ? -12.137 -10.568 5.203 1.00 97.38 259 ARG A CA 1
ATOM 2077 C C . ARG A 1 259 ? -12.968 -9.807 6.222 1.00 97.38 259 ARG A C 1
ATOM 2079 O O . ARG A 1 259 ? -13.332 -10.366 7.256 1.00 97.38 259 ARG A O 1
ATOM 2086 N N . ARG A 1 260 ? -13.345 -8.566 5.910 1.00 95.94 260 ARG A N 1
ATOM 2087 C CA . ARG A 1 260 ? -14.323 -7.817 6.708 1.00 95.94 260 ARG A CA 1
ATOM 2088 C C . ARG A 1 260 ? -15.697 -8.498 6.667 1.00 95.94 260 ARG A C 1
ATOM 2090 O O . ARG A 1 260 ? -16.224 -8.749 5.584 1.00 95.94 260 ARG A O 1
ATOM 2097 N N . ILE A 1 261 ? -16.297 -8.741 7.836 1.00 93.94 261 ILE A N 1
ATOM 2098 C CA . ILE A 1 261 ? -17.640 -9.348 7.970 1.00 93.94 261 ILE A CA 1
ATOM 2099 C C . ILE A 1 261 ? -18.668 -8.442 8.661 1.00 93.94 261 ILE A C 1
ATOM 2101 O O . ILE A 1 261 ? -19.870 -8.680 8.558 1.00 93.94 261 ILE A O 1
ATOM 2105 N N . LYS A 1 262 ? -18.224 -7.390 9.361 1.00 77.62 262 LYS A N 1
ATOM 2106 C CA . LYS A 1 262 ? -19.118 -6.406 9.989 1.00 77.62 262 LYS A CA 1
ATOM 2107 C C . LYS A 1 262 ? -19.260 -5.170 9.104 1.00 77.62 262 LYS A C 1
ATOM 2109 O O . LYS A 1 262 ? -18.283 -4.447 8.904 1.00 77.62 262 LYS A O 1
ATOM 2114 N N . ASN A 1 263 ? -20.483 -4.906 8.651 1.00 56.78 263 ASN A N 1
ATOM 2115 C CA . ASN A 1 263 ? -20.871 -3.599 8.125 1.00 56.78 263 ASN A CA 1
ATOM 2116 C C . ASN A 1 263 ? -21.242 -2.713 9.323 1.00 56.78 263 ASN A C 1
ATOM 2118 O O . ASN A 1 263 ? -22.173 -3.058 10.056 1.00 56.78 263 ASN A O 1
ATOM 2122 N N . HIS A 1 264 ? -20.502 -1.626 9.542 1.00 52.62 264 HIS A N 1
ATOM 2123 C CA . HIS A 1 264 ? -20.860 -0.569 10.489 1.00 52.62 264 HIS A CA 1
ATOM 2124 C C . HIS A 1 264 ? -21.247 0.696 9.724 1.00 52.62 264 HIS A C 1
ATOM 2126 O O . HIS A 1 264 ? -20.534 1.048 8.755 1.00 52.62 264 HIS A O 1
#

pLDDT: mean 86.69, std 14.5, range [42.88, 98.56]

Secondary structure (DSSP, 8-state):
-PPPPPHHHHHHTT--PPPHHHHSSPP---HHHHHTS-EEEEET-TT--HHHHHHHHHTS-SEEEEE-TTS-HHHHHHHHS---GGGS-TTSPPPGGG-TTTTEEEEEEEEE-HHHH-TT----S---SS----S-TT---EEEEEEEEE-TTS-TTT--SEEEEEEEES-HHHHHHHHHSSTTPPPPPSEEEE---TTS--SS-SSTTSHHHHHHHHHT---SEEEEETTSPPPTTEEE-SSPPEEETTTTEEEEEEEE----